Protein AF-A0A7Y3XD68-F1 (afdb_monomer)

pLDDT: mean 95.36, std 4.98, range [68.31, 98.94]

Sequence (235 aa):
MGFTKGFGALIDSGGNDFYFASGEYPDFRDPEKSFQSMSQGMGMGIRPEESIVGASGGIGILIDQKGTDQYHGDYFSQGSGYYYSLGLLCDHEGNDKYYAGRYAQGAGIHSAIGLLKDVSGDDTYECTFGVSQGCGHDTGIGFLVDDCGNDAYRSKTTSQGVGLEKGIGVLADFYGNDTYDANDPSQGVSSPSKTEEITGIGIVIDNQGDRDTFHDPIAENLLLYRPSGGLVLNR

Foldseek 3Di:
DWFFVGEEEDEAEEDAEEADF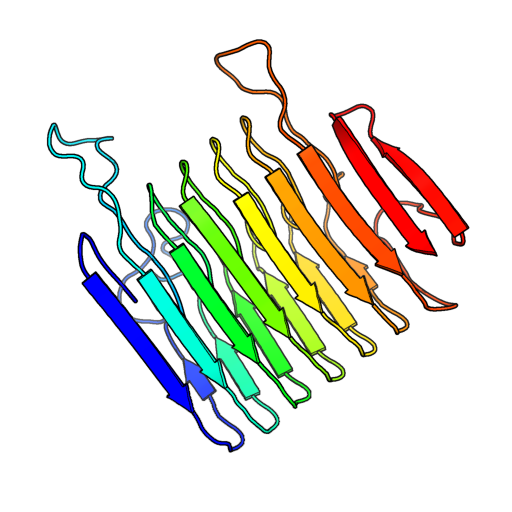WDDAADPVGRVPFHDRQEAQEWYWADCPPHPDTGATETGYYEYEYEAYEHDHEAGHAQFYEHNYGGYYEYEYHQYEAEYEAREQQQFEQLGGGEHEYEDHAYEHEYAAESYNQEFENLTGGEHEYNEHAYEAYHAAQHAQEFEQQTGGEYEYEYHAYEADYPDPRHFAWAYHPPDRDIHTGEYHAYHDDHHYHPPPDDAQDWDADPRHGIYGHD

Structure (mmCIF, N/CA/C/O backbone):
data_AF-A0A7Y3XD68-F1
#
_entry.id   AF-A0A7Y3XD68-F1
#
loop_
_atom_site.group_PDB
_atom_site.id
_atom_site.type_symbol
_atom_site.label_atom_id
_atom_site.label_alt_id
_atom_site.label_comp_id
_atom_site.label_asym_id
_atom_site.label_entity_id
_atom_site.label_seq_id
_atom_site.pdbx_PDB_ins_code
_atom_site.Cartn_x
_atom_site.Cartn_y
_atom_site.Cartn_z
_atom_site.occupancy
_atom_site.B_iso_or_equiv
_atom_site.auth_seq_id
_atom_site.auth_comp_id
_atom_site.auth_asym_id
_atom_site.auth_atom_id
_atom_site.pdbx_PDB_model_num
ATOM 1 N N . MET A 1 1 ? 2.543 -4.322 -14.788 1.00 94.50 1 MET A N 1
ATOM 2 C CA . MET A 1 1 ? 3.099 -2.971 -14.564 1.00 94.50 1 MET A CA 1
ATOM 3 C C . MET A 1 1 ? 2.929 -2.133 -15.816 1.00 94.50 1 MET A C 1
ATOM 5 O O . MET A 1 1 ? 3.077 -2.665 -16.913 1.00 94.50 1 MET A O 1
ATOM 9 N N . GLY A 1 2 ? 2.599 -0.851 -15.652 1.00 97.25 2 GLY A N 1
ATOM 10 C CA . GLY A 1 2 ? 2.606 0.140 -16.728 1.00 97.25 2 GLY A CA 1
ATOM 11 C C . GLY A 1 2 ? 3.818 1.058 -16.619 1.00 97.25 2 GLY A C 1
ATOM 12 O O . GLY A 1 2 ? 3.866 1.916 -15.740 1.00 97.25 2 GLY A O 1
ATOM 13 N N . PHE A 1 3 ? 4.794 0.883 -17.511 1.00 96.25 3 PHE A N 1
ATOM 14 C CA . PHE A 1 3 ? 5.995 1.724 -17.553 1.00 96.25 3 PHE A CA 1
ATOM 15 C C . PHE A 1 3 ? 5.735 3.058 -18.277 1.00 96.25 3 PHE A C 1
ATOM 17 O O . PHE A 1 3 ? 4.610 3.334 -18.675 1.00 96.25 3 PHE A O 1
ATOM 24 N N . THR A 1 4 ? 6.758 3.888 -18.492 1.00 95.00 4 THR A N 1
ATOM 25 C CA . THR A 1 4 ? 6.659 5.184 -19.202 1.00 95.00 4 THR A CA 1
ATOM 26 C C . THR A 1 4 ? 5.810 5.097 -20.481 1.00 95.00 4 THR A C 1
ATOM 28 O O . THR A 1 4 ? 6.139 4.336 -21.392 1.00 95.00 4 THR A O 1
ATOM 31 N N . LYS A 1 5 ? 4.738 5.907 -20.567 1.00 92.44 5 LYS A N 1
ATOM 32 C CA . LYS A 1 5 ? 3.726 5.909 -21.657 1.00 92.44 5 LYS A CA 1
ATOM 33 C C . LYS A 1 5 ? 2.995 4.573 -21.886 1.00 92.44 5 LYS A C 1
ATOM 35 O O . LYS A 1 5 ? 2.294 4.421 -22.884 1.00 92.44 5 LYS A O 1
ATOM 40 N N . GLY A 1 6 ? 3.179 3.608 -20.998 1.00 97.06 6 GLY A N 1
ATOM 41 C CA . GLY A 1 6 ? 2.625 2.270 -21.081 1.00 97.06 6 GLY A CA 1
ATOM 42 C C . GLY A 1 6 ? 1.341 2.115 -20.278 1.00 97.06 6 GLY A C 1
ATOM 43 O O . GLY A 1 6 ? 1.068 2.842 -19.323 1.00 97.06 6 GLY A O 1
ATOM 44 N N . PHE A 1 7 ? 0.581 1.103 -20.666 1.00 98.31 7 PHE A N 1
ATOM 45 C CA . PHE A 1 7 ? -0.560 0.585 -19.931 1.00 98.31 7 PHE A CA 1
ATOM 46 C C . PHE A 1 7 ? -0.343 -0.918 -19.763 1.00 98.31 7 PHE A C 1
ATOM 48 O O . PHE A 1 7 ? -0.046 -1.603 -20.744 1.00 98.31 7 PHE A O 1
ATOM 55 N N . GLY A 1 8 ? -0.461 -1.422 -18.538 1.00 98.31 8 GLY A N 1
ATOM 56 C CA . GLY A 1 8 ? -0.373 -2.850 -18.254 1.00 98.31 8 GLY A CA 1
ATOM 57 C C . GLY A 1 8 ? -1.452 -3.252 -17.267 1.00 98.31 8 GLY A C 1
ATOM 58 O O . GLY A 1 8 ? -1.461 -2.740 -16.152 1.00 98.31 8 GLY A O 1
ATOM 59 N N . ALA A 1 9 ? -2.317 -4.179 -17.669 1.00 98.44 9 ALA A N 1
ATOM 60 C CA . ALA A 1 9 ? -3.407 -4.685 -16.849 1.00 98.44 9 ALA A CA 1
ATOM 61 C C . ALA A 1 9 ? -3.354 -6.212 -16.749 1.00 98.44 9 ALA A C 1
ATOM 63 O O . ALA A 1 9 ? -3.086 -6.886 -17.746 1.00 98.44 9 ALA A O 1
ATOM 64 N N . LEU A 1 10 ? -3.631 -6.725 -15.555 1.00 98.56 10 LEU A N 1
ATOM 65 C CA . LEU A 1 10 ? -4.038 -8.103 -15.310 1.00 98.56 10 LEU A CA 1
ATOM 66 C C . LEU A 1 10 ? -5.462 -8.052 -14.758 1.00 98.56 10 LEU A C 1
ATOM 68 O O . LEU A 1 10 ? -5.742 -7.233 -13.887 1.00 98.56 10 LEU A O 1
ATOM 72 N N . ILE A 1 11 ? -6.349 -8.867 -15.319 1.00 98.50 11 ILE A N 1
ATOM 73 C CA . ILE A 1 11 ? -7.726 -9.006 -14.851 1.00 98.50 11 ILE A CA 1
ATOM 74 C C . ILE A 1 11 ? -7.961 -10.499 -14.695 1.00 98.50 11 ILE A C 1
ATOM 76 O O . ILE A 1 11 ? -7.996 -11.205 -15.709 1.00 98.50 11 ILE A O 1
ATOM 80 N N . ASP A 1 12 ? -8.077 -10.949 -13.457 1.00 98.38 12 ASP A N 1
ATOM 81 C CA . ASP A 1 12 ? -8.517 -12.295 -13.137 1.00 98.38 12 ASP A CA 1
ATOM 82 C C . ASP A 1 12 ? -10.025 -12.291 -12.861 1.00 98.38 12 ASP A C 1
ATOM 84 O O . ASP A 1 12 ? -10.616 -11.279 -12.487 1.00 98.38 12 ASP A O 1
ATOM 88 N N . SER A 1 13 ? -10.682 -13.396 -13.193 1.00 97.69 13 SER A N 1
ATOM 89 C CA . SER A 1 13 ? -12.138 -13.532 -13.090 1.00 97.69 13 SER A CA 1
ATOM 90 C C . SER A 1 13 ? -12.580 -14.403 -11.919 1.00 97.69 13 SER A C 1
ATOM 92 O O . SER A 1 13 ? -13.781 -14.456 -11.631 1.00 97.69 13 SER A O 1
ATOM 94 N N . GLY A 1 14 ? -11.638 -15.109 -11.303 1.00 96.00 14 GLY A N 1
ATOM 95 C CA . GLY A 1 14 ? -11.832 -15.857 -10.084 1.00 96.00 14 GLY A CA 1
ATOM 96 C C . GLY A 1 14 ? -10.957 -17.100 -9.997 1.00 96.00 14 GLY A C 1
ATOM 97 O O . GLY A 1 14 ? -10.669 -17.758 -11.000 1.00 96.00 14 GLY A O 1
ATOM 98 N N . GLY A 1 15 ? -10.696 -17.508 -8.769 1.00 97.75 15 GLY A N 1
ATOM 99 C CA . GLY A 1 15 ? -9.854 -18.641 -8.434 1.00 97.75 15 GLY A CA 1
ATOM 100 C C . GLY A 1 15 ? -9.399 -18.505 -6.990 1.00 97.75 15 GLY A C 1
ATOM 101 O O . GLY A 1 15 ? -9.939 -17.710 -6.253 1.00 97.75 15 GLY A O 1
ATOM 102 N N . ASN A 1 16 ? -8.482 -19.353 -6.547 1.00 98.50 16 ASN A N 1
ATOM 103 C CA . ASN A 1 16 ? -7.715 -19.045 -5.344 1.00 98.50 16 ASN A CA 1
ATOM 104 C C . ASN A 1 16 ? -6.274 -18.992 -5.831 1.00 98.50 16 ASN A C 1
ATOM 106 O O . ASN A 1 16 ? -5.653 -20.041 -6.065 1.00 98.50 16 ASN A O 1
ATOM 110 N N . ASP A 1 17 ? -5.785 -17.790 -6.056 1.00 98.56 17 ASP A N 1
ATOM 111 C CA . ASP A 1 17 ? -4.622 -17.503 -6.858 1.00 98.56 17 ASP A CA 1
ATOM 112 C C . ASP A 1 17 ? -3.419 -17.102 -6.012 1.00 98.56 17 ASP A C 1
ATOM 114 O O . ASP A 1 17 ? -3.486 -16.702 -4.846 1.00 98.56 17 ASP A O 1
ATOM 118 N N . PHE A 1 18 ? -2.248 -17.290 -6.615 1.00 98.56 18 PHE A N 1
ATOM 119 C CA . PHE A 1 18 ? -0.988 -16.899 -6.011 1.00 98.56 18 PHE A CA 1
ATOM 120 C C . PHE A 1 18 ? -0.227 -15.966 -6.939 1.00 98.56 18 PHE A C 1
ATOM 122 O O . PHE A 1 18 ? 0.518 -16.382 -7.833 1.00 98.56 18 PHE A O 1
ATOM 129 N N . TYR A 1 19 ? -0.384 -14.675 -6.681 1.00 98.56 19 TYR A N 1
ATOM 130 C CA . TYR A 1 19 ? 0.323 -13.612 -7.363 1.00 98.56 19 TYR A CA 1
ATOM 131 C C . TYR A 1 19 ? 1.726 -13.472 -6.776 1.00 98.56 19 TYR A C 1
ATOM 133 O O . TYR A 1 19 ? 1.952 -12.724 -5.829 1.00 98.56 19 TYR A O 1
ATOM 141 N N . PHE A 1 20 ? 2.702 -14.167 -7.358 1.00 98.38 20 PHE A N 1
ATOM 142 C CA . PHE A 1 20 ? 4.095 -14.110 -6.910 1.00 98.38 20 PHE A CA 1
ATOM 143 C C . PHE A 1 20 ? 4.962 -13.198 -7.786 1.00 98.38 20 PHE A C 1
ATOM 145 O O . PHE A 1 20 ? 5.044 -13.374 -9.003 1.00 98.38 20 PHE A O 1
ATOM 152 N N . ALA A 1 21 ? 5.660 -12.248 -7.162 1.00 97.00 21 ALA A N 1
ATOM 153 C CA . ALA A 1 21 ? 6.621 -11.369 -7.819 1.00 97.00 21 ALA A CA 1
ATOM 154 C C . ALA A 1 21 ? 7.813 -11.039 -6.905 1.00 97.00 21 ALA A C 1
ATOM 156 O O . ALA A 1 21 ? 7.930 -9.931 -6.386 1.00 97.00 21 ALA A O 1
ATOM 157 N N . SER A 1 22 ? 8.712 -12.004 -6.722 1.00 96.25 22 SER A N 1
ATOM 158 C CA . SER A 1 22 ? 9.948 -11.872 -5.940 1.00 96.25 22 SER A CA 1
ATOM 159 C C . SER A 1 22 ? 11.030 -12.826 -6.494 1.00 96.25 22 SER A C 1
ATOM 161 O O . SER A 1 22 ? 10.802 -13.522 -7.484 1.00 96.25 22 SER A O 1
ATOM 163 N N . GLY A 1 23 ? 12.219 -12.855 -5.890 1.00 94.50 23 GLY A N 1
ATOM 164 C CA . GLY A 1 23 ? 13.193 -13.946 -6.023 1.00 94.50 23 GLY A CA 1
ATOM 165 C C . GLY A 1 23 ? 14.277 -13.809 -7.096 1.00 94.50 23 GLY A C 1
ATOM 166 O O . GLY A 1 23 ? 15.250 -14.556 -7.038 1.00 94.50 23 GLY A O 1
ATOM 167 N N . GLU A 1 24 ? 14.156 -12.873 -8.043 1.00 95.25 24 GLU A N 1
ATOM 168 C CA . GLU A 1 24 ? 15.093 -12.784 -9.181 1.00 95.25 24 GLU A CA 1
ATOM 169 C C . GLU A 1 24 ? 16.149 -11.679 -9.025 1.00 95.25 24 GLU A C 1
ATOM 171 O O . GLU A 1 24 ? 17.350 -11.946 -9.049 1.00 95.25 24 GLU A O 1
ATOM 176 N N . TYR A 1 25 ? 15.719 -10.424 -8.859 1.00 96.25 25 TYR A N 1
ATOM 177 C CA . TYR A 1 25 ? 16.618 -9.268 -8.802 1.00 96.25 25 TYR A CA 1
ATOM 178 C C . TYR A 1 25 ? 16.636 -8.670 -7.397 1.00 96.25 25 TYR A C 1
ATOM 180 O O . TYR A 1 25 ? 15.658 -8.019 -7.030 1.00 96.25 25 TYR A O 1
ATOM 188 N N . PRO A 1 26 ? 17.710 -8.853 -6.607 1.00 97.25 26 PRO A N 1
ATOM 189 C CA . PRO A 1 26 ? 17.811 -8.247 -5.287 1.00 97.25 26 PRO A CA 1
ATOM 190 C C . PRO A 1 26 ? 17.625 -6.730 -5.338 1.00 97.25 26 PRO A C 1
ATOM 192 O O . PRO A 1 26 ? 18.100 -6.046 -6.255 1.00 97.25 26 PRO A O 1
ATOM 195 N N . ASP A 1 27 ? 16.936 -6.193 -4.342 1.00 96.12 27 ASP A N 1
ATOM 196 C CA . ASP A 1 27 ? 16.782 -4.760 -4.187 1.00 96.12 27 ASP A CA 1
ATOM 197 C C . ASP A 1 27 ? 17.997 -4.171 -3.471 1.00 96.12 27 ASP A C 1
ATOM 199 O O . ASP A 1 27 ? 18.386 -4.621 -2.399 1.00 96.12 27 ASP A O 1
ATOM 203 N N . PHE A 1 28 ? 18.596 -3.124 -4.032 1.00 94.50 28 PHE A N 1
ATOM 204 C CA . PHE A 1 28 ? 19.817 -2.533 -3.479 1.00 94.50 28 PHE A CA 1
ATOM 205 C C . PHE A 1 28 ? 19.653 -1.964 -2.057 1.00 94.50 28 PHE A C 1
ATOM 207 O O . PHE A 1 28 ? 20.653 -1.745 -1.373 1.00 94.50 28 PHE A O 1
ATOM 214 N N . ARG A 1 29 ? 18.418 -1.696 -1.609 1.00 93.44 29 ARG A N 1
ATOM 215 C CA . ARG A 1 29 ? 18.124 -1.147 -0.275 1.00 93.44 29 ARG A CA 1
ATOM 216 C C . ARG A 1 29 ? 18.115 -2.220 0.814 1.00 93.44 29 ARG A C 1
ATOM 218 O O . ARG A 1 29 ? 1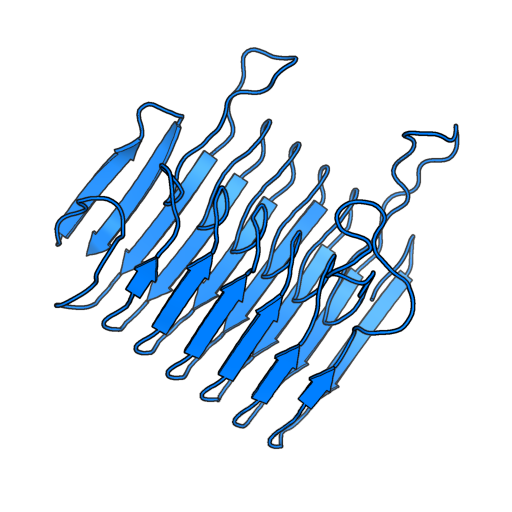8.379 -1.882 1.964 1.00 93.44 29 ARG A O 1
ATOM 225 N N . ASP A 1 30 ? 17.801 -3.468 0.467 1.00 94.50 30 ASP A N 1
ATOM 226 C CA . ASP A 1 30 ? 17.864 -4.626 1.370 1.00 94.50 30 ASP A CA 1
ATOM 227 C C . ASP A 1 30 ? 18.188 -5.918 0.582 1.00 94.50 30 ASP A C 1
ATOM 229 O O . ASP A 1 30 ? 17.342 -6.803 0.430 1.00 94.50 30 ASP A O 1
ATOM 233 N N . PRO A 1 31 ? 19.411 -6.027 0.027 1.00 93.56 31 PRO A N 1
ATOM 234 C CA . PRO A 1 31 ? 19.743 -7.016 -1.005 1.00 93.56 31 PRO A CA 1
ATOM 235 C C . PRO A 1 31 ? 19.794 -8.459 -0.500 1.00 93.56 31 PRO A C 1
ATOM 237 O O . PRO A 1 31 ? 19.852 -9.387 -1.302 1.00 93.56 31 PRO A O 1
ATOM 240 N N . GLU A 1 32 ? 19.802 -8.664 0.817 1.00 93.81 32 GLU A N 1
ATOM 241 C CA . GLU A 1 32 ? 19.779 -9.998 1.421 1.00 93.81 32 GLU A CA 1
ATOM 242 C C . GLU A 1 32 ? 18.354 -10.516 1.653 1.00 93.81 32 GLU A C 1
ATOM 244 O O . GLU A 1 32 ? 18.182 -11.709 1.905 1.00 93.81 32 GLU A O 1
ATOM 249 N N . LYS A 1 33 ? 17.341 -9.638 1.612 1.00 92.44 33 LYS A N 1
ATOM 250 C CA . LYS A 1 33 ? 15.981 -9.961 2.072 1.00 92.44 33 LYS A CA 1
ATOM 251 C C . LYS A 1 33 ? 14.873 -9.602 1.097 1.00 92.44 33 LYS A C 1
ATOM 253 O O . LYS A 1 33 ? 13.797 -10.173 1.223 1.00 92.44 33 LYS A O 1
ATOM 258 N N . SER A 1 34 ? 15.107 -8.682 0.167 1.00 95.75 34 SER A N 1
ATOM 259 C CA . SER A 1 34 ? 14.055 -8.175 -0.713 1.00 95.75 34 SER A CA 1
ATOM 260 C C . SER A 1 34 ? 14.498 -8.103 -2.164 1.00 95.75 34 SER A C 1
ATOM 262 O O . SER A 1 34 ? 15.673 -7.896 -2.477 1.00 95.75 34 SER A O 1
ATOM 264 N N . PHE A 1 35 ? 13.520 -8.240 -3.054 1.00 97.81 35 PHE A N 1
ATOM 265 C CA . PHE A 1 35 ? 13.696 -8.214 -4.496 1.00 97.81 35 PHE A CA 1
ATOM 266 C C . PHE A 1 35 ? 12.917 -7.058 -5.143 1.00 97.81 35 PHE A C 1
ATOM 268 O O . PHE A 1 35 ? 12.026 -6.443 -4.555 1.00 97.81 35 PHE A O 1
ATOM 275 N N . GLN A 1 36 ? 13.267 -6.740 -6.383 1.00 96.31 36 GLN A N 1
ATOM 276 C CA . GLN A 1 36 ? 12.572 -5.753 -7.201 1.00 96.31 36 GLN A CA 1
ATOM 277 C C . GLN A 1 36 ? 11.361 -6.420 -7.864 1.00 96.31 36 GLN A C 1
ATOM 279 O O . GLN A 1 36 ? 11.524 -7.194 -8.807 1.00 96.31 36 GLN A O 1
ATOM 284 N N . SER A 1 37 ? 10.150 -6.124 -7.383 1.00 96.94 37 SER A N 1
ATOM 285 C CA . SER A 1 37 ? 8.924 -6.773 -7.872 1.00 96.94 37 SER A CA 1
ATOM 286 C C . SER A 1 37 ? 8.365 -6.112 -9.122 1.00 96.94 37 SER A C 1
ATOM 288 O O . SER A 1 37 ? 8.088 -6.792 -10.106 1.00 96.94 37 SER A O 1
ATOM 290 N N . MET A 1 38 ? 8.201 -4.787 -9.097 1.00 95.81 38 MET A N 1
ATOM 291 C CA . MET A 1 38 ? 7.728 -3.979 -10.230 1.00 95.81 38 MET A CA 1
ATOM 292 C C . MET A 1 38 ? 6.465 -4.553 -10.911 1.00 95.81 38 MET A C 1
ATOM 294 O O . MET A 1 38 ? 6.381 -4.608 -12.141 1.00 95.81 38 MET A O 1
ATOM 298 N N . SER A 1 39 ? 5.485 -5.016 -10.131 1.00 97.62 39 SER A N 1
ATOM 299 C CA . SER A 1 39 ? 4.380 -5.877 -10.596 1.00 97.62 39 SER A CA 1
ATOM 300 C C . SER A 1 39 ? 3.052 -5.576 -9.881 1.00 97.62 39 SER A C 1
ATOM 302 O O . SER A 1 39 ? 2.926 -4.536 -9.246 1.00 97.62 39 SER A O 1
ATOM 304 N N . GLN A 1 40 ? 2.045 -6.451 -10.032 1.00 98.56 40 GLN A N 1
ATOM 305 C CA . GLN A 1 40 ? 0.787 -6.423 -9.261 1.00 98.56 40 GLN A CA 1
ATOM 306 C C . GLN A 1 40 ? 0.128 -5.036 -9.247 1.00 98.56 40 GLN A C 1
ATOM 308 O O . GLN A 1 40 ? 0.014 -4.389 -8.213 1.00 98.56 40 GLN A O 1
ATOM 313 N N . GLY A 1 41 ? -0.207 -4.523 -10.432 1.00 98.50 41 GLY A N 1
ATOM 314 C CA . GLY A 1 41 ? -0.821 -3.201 -10.543 1.00 98.50 41 GLY A CA 1
ATOM 315 C C . GLY A 1 41 ? 0.135 -2.006 -10.472 1.00 98.50 41 GLY A C 1
ATOM 316 O O . GLY A 1 41 ? -0.325 -0.878 -10.540 1.00 98.50 41 GLY A O 1
ATOM 317 N N . MET A 1 42 ? 1.457 -2.202 -10.404 1.00 98.44 42 MET A N 1
ATOM 318 C CA . MET A 1 42 ? 2.425 -1.093 -10.322 1.00 98.44 42 MET A CA 1
ATOM 319 C C . MET A 1 42 ? 2.429 -0.165 -11.553 1.00 98.44 42 MET A C 1
ATOM 321 O O . MET A 1 42 ? 2.590 -0.630 -12.692 1.00 98.44 42 MET A O 1
ATOM 325 N N . GLY A 1 43 ? 2.364 1.149 -11.320 1.00 98.62 43 GLY A N 1
ATOM 326 C CA . GLY A 1 43 ? 2.670 2.199 -12.301 1.00 98.62 43 GLY A CA 1
ATOM 327 C C . GLY A 1 43 ? 4.086 2.751 -12.110 1.00 98.62 43 GLY A C 1
ATOM 328 O O . GLY A 1 43 ? 4.495 3.015 -10.983 1.00 98.62 43 GLY A O 1
ATOM 329 N N . MET A 1 44 ? 4.855 2.943 -13.189 1.00 97.44 44 MET A N 1
ATOM 330 C CA . MET A 1 44 ? 6.273 3.322 -13.075 1.00 97.44 44 MET A CA 1
ATOM 331 C C . MET A 1 44 ? 6.734 4.327 -14.138 1.00 97.44 44 MET A C 1
ATOM 333 O O . MET A 1 44 ? 6.564 4.115 -15.342 1.00 97.44 44 MET A O 1
ATOM 337 N N . GLY A 1 45 ? 7.365 5.408 -13.679 1.00 95.88 45 GLY A N 1
ATOM 338 C CA . GLY A 1 45 ? 8.114 6.376 -14.484 1.00 95.88 45 GLY A CA 1
ATOM 339 C C . GLY A 1 45 ? 9.621 6.313 -14.239 1.00 95.88 45 GLY A C 1
ATOM 340 O O . GLY A 1 45 ? 10.104 5.551 -13.408 1.00 95.88 45 GLY A O 1
ATOM 341 N N . ILE A 1 46 ? 10.379 7.132 -14.966 1.00 94.31 46 ILE A N 1
ATOM 342 C CA . ILE A 1 46 ? 11.832 7.266 -14.800 1.00 94.31 46 ILE A CA 1
ATOM 343 C C . ILE A 1 46 ? 12.106 8.571 -14.058 1.00 94.31 46 ILE A C 1
ATOM 345 O O . ILE A 1 46 ? 11.999 9.646 -14.655 1.00 94.31 46 ILE A O 1
ATOM 349 N N . ARG A 1 47 ? 12.471 8.483 -12.775 1.00 92.44 47 ARG A N 1
ATOM 350 C CA . ARG A 1 47 ? 12.882 9.651 -11.988 1.00 92.44 47 ARG A CA 1
ATOM 351 C C . ARG A 1 47 ? 14.323 10.041 -12.358 1.00 92.44 47 ARG A C 1
ATOM 353 O O . ARG A 1 47 ? 15.211 9.192 -12.286 1.00 92.44 47 ARG A O 1
ATOM 360 N N . PRO A 1 48 ? 14.588 11.298 -12.751 1.00 89.00 48 PRO A N 1
ATOM 361 C CA . PRO A 1 48 ? 15.927 11.760 -13.106 1.00 89.00 48 PRO A CA 1
ATOM 362 C C . PRO A 1 48 ? 16.746 12.074 -11.843 1.00 89.00 48 PRO A C 1
ATOM 364 O O . PRO A 1 48 ? 16.994 13.235 -11.531 1.00 89.00 48 PRO A O 1
ATOM 367 N N . GLU A 1 49 ? 17.123 11.044 -11.079 1.00 79.56 49 GLU A N 1
ATOM 368 C CA . GLU A 1 49 ? 18.027 11.199 -9.923 1.00 79.56 49 GLU A CA 1
ATOM 369 C C . GLU A 1 49 ? 19.494 11.159 -10.361 1.00 79.56 49 GLU A C 1
ATOM 371 O O . GLU A 1 49 ? 20.278 12.045 -10.030 1.00 79.56 49 GLU A O 1
ATOM 376 N N . GLU A 1 50 ? 19.848 10.155 -11.165 1.00 68.31 50 GLU A N 1
ATOM 377 C CA . GLU A 1 50 ? 21.221 9.924 -11.634 1.00 68.31 50 GLU A CA 1
ATOM 378 C C . GLU A 1 50 ? 21.403 10.228 -13.130 1.00 68.31 50 GLU A C 1
ATOM 380 O O . GLU A 1 50 ? 22.524 10.261 -13.638 1.00 68.31 50 GLU A O 1
ATOM 385 N N . SER A 1 51 ? 20.305 10.464 -13.858 1.00 73.25 51 SER A N 1
ATOM 386 C CA . SER A 1 51 ? 20.318 10.740 -15.297 1.00 73.25 51 SER A CA 1
ATOM 387 C C . SER A 1 51 ? 19.599 12.049 -15.626 1.00 73.25 51 SER A C 1
ATOM 389 O O . SER A 1 51 ? 18.667 12.446 -14.934 1.00 73.25 51 SER A O 1
ATOM 391 N N . ILE A 1 52 ? 19.983 12.694 -16.733 1.00 77.44 52 ILE A N 1
ATOM 392 C CA . ILE A 1 52 ? 19.276 13.876 -17.265 1.00 77.44 52 ILE A CA 1
ATOM 393 C C . ILE A 1 52 ? 17.934 13.531 -17.933 1.00 77.44 52 ILE A C 1
ATOM 395 O O . ILE A 1 52 ? 17.221 14.425 -18.384 1.00 77.44 52 ILE A O 1
ATOM 399 N N . VAL A 1 53 ? 17.605 12.242 -18.051 1.00 82.75 53 VAL A N 1
ATOM 400 C CA . VAL A 1 53 ? 16.390 11.763 -18.709 1.00 82.75 53 VAL A CA 1
ATOM 401 C C . VAL A 1 53 ? 15.374 11.388 -17.638 1.00 82.75 53 VAL A C 1
ATOM 403 O O . VAL A 1 53 ? 15.498 10.360 -16.977 1.00 82.75 53 VAL A O 1
ATOM 406 N N . GLY A 1 54 ? 14.363 12.238 -17.481 1.00 91.00 54 GLY A N 1
ATOM 407 C CA . GLY A 1 54 ? 13.158 11.935 -16.716 1.00 91.00 54 GLY A CA 1
ATOM 408 C C . GLY A 1 54 ? 11.994 11.639 -17.654 1.00 91.00 54 GLY A C 1
ATOM 409 O O . GLY A 1 54 ? 11.893 12.237 -18.729 1.00 91.00 54 GLY A O 1
ATOM 410 N N . ALA A 1 55 ? 11.107 10.733 -17.255 1.00 94.62 55 ALA A N 1
ATOM 411 C CA . ALA A 1 55 ? 9.890 10.460 -18.007 1.00 94.62 55 ALA A CA 1
ATOM 412 C C . ALA A 1 55 ? 8.732 10.084 -17.081 1.00 94.62 55 ALA A C 1
ATOM 414 O O . ALA A 1 55 ? 8.879 9.212 -16.226 1.00 94.62 55 ALA A O 1
ATOM 415 N N . SER A 1 56 ? 7.582 10.735 -17.268 1.00 95.44 56 SER A N 1
ATOM 416 C CA . SER A 1 56 ? 6.365 10.420 -16.518 1.00 95.44 56 SER A CA 1
ATOM 417 C C . SER A 1 56 ? 5.929 8.978 -16.751 1.00 95.44 56 SER A C 1
ATOM 419 O O . SER A 1 56 ? 6.018 8.462 -17.873 1.00 95.44 56 SER A O 1
ATOM 421 N N . GLY A 1 57 ? 5.481 8.327 -15.683 1.00 91.31 57 GLY A N 1
ATOM 422 C CA . GLY A 1 57 ? 5.123 6.923 -15.727 1.00 91.31 57 GLY A CA 1
ATOM 423 C C . GLY A 1 57 ? 3.735 6.627 -16.278 1.00 91.31 57 GLY A C 1
ATOM 424 O O . GLY A 1 57 ? 2.938 7.515 -16.574 1.00 91.31 57 GLY A O 1
ATOM 425 N N . GLY A 1 58 ? 3.508 5.338 -16.515 1.00 98.12 58 GLY A N 1
ATOM 426 C CA . GLY A 1 58 ? 2.280 4.811 -17.098 1.00 98.12 58 GLY A CA 1
ATOM 427 C C . GLY A 1 58 ? 1.254 4.373 -16.063 1.00 98.12 58 GLY A C 1
ATOM 428 O O . GLY A 1 58 ? 1.278 4.807 -14.911 1.00 98.12 58 GLY A O 1
ATOM 429 N N . ILE A 1 59 ? 0.357 3.494 -16.508 1.00 98.81 59 ILE A N 1
ATOM 430 C CA . ILE A 1 59 ? -0.762 2.984 -15.713 1.00 98.81 59 ILE A CA 1
ATOM 431 C C . ILE A 1 59 ? -0.622 1.470 -15.544 1.00 98.81 59 ILE A C 1
ATOM 433 O O . ILE A 1 59 ? -0.640 0.726 -16.531 1.00 98.81 59 ILE A O 1
ATOM 437 N N . GLY A 1 60 ? -0.467 1.022 -14.300 1.00 98.81 60 GLY A N 1
ATOM 438 C CA . GLY A 1 60 ? -0.535 -0.382 -13.912 1.00 98.81 60 GLY A CA 1
ATOM 439 C C . GLY A 1 60 ? -1.876 -0.706 -13.269 1.00 98.81 60 GLY A C 1
ATOM 440 O O . GLY A 1 60 ? -2.365 0.077 -12.464 1.00 98.81 60 GLY A O 1
ATOM 441 N N . ILE A 1 61 ? -2.460 -1.846 -13.633 1.00 98.88 61 ILE A N 1
ATOM 442 C CA . ILE A 1 61 ? -3.720 -2.333 -13.068 1.00 98.88 61 ILE A CA 1
ATOM 443 C C . ILE A 1 61 ? -3.599 -3.827 -12.760 1.00 98.88 61 ILE A C 1
ATOM 445 O O . ILE A 1 61 ? -3.093 -4.596 -13.583 1.00 98.88 61 ILE A O 1
ATOM 449 N N . LEU A 1 62 ? -4.050 -4.227 -11.579 1.00 98.88 62 LEU A N 1
ATOM 450 C CA . LEU A 1 62 ? -4.442 -5.592 -11.259 1.00 98.88 62 LEU A CA 1
ATOM 451 C C . LEU A 1 62 ? -5.876 -5.540 -10.739 1.00 98.88 62 LEU A C 1
ATOM 453 O O . LEU A 1 62 ? -6.183 -4.705 -9.894 1.00 98.88 62 LEU A O 1
ATOM 457 N N . ILE A 1 63 ? -6.738 -6.384 -11.286 1.00 98.88 63 ILE A N 1
ATOM 458 C CA . ILE A 1 63 ? -8.095 -6.588 -10.791 1.00 98.88 63 ILE A CA 1
ATOM 459 C C . ILE A 1 63 ? -8.260 -8.089 -10.588 1.00 98.88 63 ILE A C 1
ATOM 461 O O . ILE A 1 63 ? -8.157 -8.821 -11.573 1.00 98.88 63 ILE A O 1
ATOM 465 N N . ASP A 1 64 ? -8.510 -8.513 -9.358 1.00 98.81 64 ASP A N 1
ATOM 466 C CA . ASP A 1 64 ? -9.111 -9.813 -9.073 1.00 98.81 64 ASP A CA 1
ATOM 467 C C . ASP A 1 64 ? -10.620 -9.621 -8.886 1.00 98.81 64 ASP A C 1
ATOM 469 O O . ASP A 1 64 ? -11.105 -8.511 -8.642 1.00 98.81 64 ASP A O 1
ATOM 473 N N . GLN A 1 65 ? -11.397 -10.660 -9.147 1.00 98.62 65 GLN A N 1
ATOM 474 C CA . GLN A 1 65 ? -12.837 -10.632 -8.955 1.00 98.62 65 GLN A CA 1
ATOM 475 C C . GLN A 1 65 ? -13.299 -11.561 -7.844 1.00 98.62 65 GLN A C 1
ATOM 477 O O . GLN A 1 65 ? -14.360 -11.273 -7.289 1.00 98.62 65 GLN A O 1
ATOM 482 N N . LYS A 1 66 ? -12.619 -12.693 -7.612 1.00 98.31 66 LYS A N 1
ATOM 483 C CA . LYS A 1 66 ? -13.103 -13.729 -6.703 1.00 98.31 66 LYS A CA 1
ATOM 484 C C . LYS A 1 66 ? -12.012 -14.638 -6.168 1.00 98.31 66 LYS A C 1
ATOM 486 O O . LYS A 1 66 ? -11.405 -15.365 -6.944 1.00 98.31 66 LYS A O 1
ATOM 491 N N . GLY A 1 67 ? -12.151 -14.892 -4.878 1.00 98.31 67 GLY A N 1
ATOM 492 C CA . GLY A 1 67 ? -11.674 -16.057 -4.161 1.00 98.31 67 GLY A CA 1
ATOM 493 C C . GLY A 1 67 ? -10.524 -15.714 -3.235 1.00 98.31 67 GLY A C 1
ATOM 494 O O . GLY A 1 67 ? -10.223 -14.562 -3.003 1.00 98.31 67 GLY A O 1
ATOM 495 N N . THR A 1 68 ? -9.986 -16.725 -2.561 1.00 98.75 68 THR A N 1
ATOM 496 C CA . THR A 1 68 ? -9.035 -16.479 -1.473 1.00 98.75 68 THR A CA 1
ATOM 497 C C . THR A 1 68 ? -7.605 -16.526 -1.984 1.00 98.75 68 THR A C 1
ATOM 499 O O . THR A 1 68 ? -7.054 -17.616 -2.209 1.00 98.75 68 THR A O 1
ATOM 502 N N . ASP A 1 69 ? -6.994 -15.354 -2.051 1.00 98.81 69 ASP A N 1
ATOM 503 C CA . ASP A 1 69 ? -5.791 -15.086 -2.809 1.00 98.81 69 ASP A CA 1
ATOM 504 C C . ASP A 1 69 ? -4.586 -14.725 -1.945 1.00 98.81 69 ASP A C 1
ATOM 506 O O . ASP A 1 69 ? -4.638 -14.356 -0.765 1.00 98.81 69 ASP A O 1
ATOM 510 N N . GLN A 1 70 ? -3.420 -14.894 -2.557 1.00 98.88 70 GLN A N 1
ATOM 511 C CA . GLN A 1 70 ? -2.143 -14.543 -1.963 1.00 98.88 70 GLN A CA 1
ATOM 512 C C . GLN A 1 70 ? -1.359 -13.641 -2.908 1.00 98.88 70 GLN A C 1
ATOM 514 O O . GLN A 1 70 ? -0.905 -14.055 -3.977 1.00 98.88 70 GLN A O 1
ATOM 519 N N . TYR A 1 71 ? -1.104 -12.423 -2.452 1.00 98.88 71 TYR A N 1
ATOM 520 C CA . TYR A 1 71 ? -0.290 -11.429 -3.126 1.00 98.88 71 TYR A CA 1
ATOM 521 C C . TYR A 1 71 ? 1.076 -11.365 -2.463 1.00 98.88 71 TYR A C 1
ATOM 523 O O . TYR A 1 71 ? 1.232 -10.846 -1.362 1.00 98.88 71 TYR A O 1
ATOM 531 N N . HIS A 1 72 ? 2.095 -11.879 -3.141 1.00 98.75 72 HIS A N 1
ATOM 532 C CA . HIS A 1 72 ? 3.465 -11.856 -2.650 1.00 98.75 72 HIS A CA 1
ATOM 533 C C . HIS A 1 72 ? 4.328 -10.977 -3.545 1.00 98.75 72 HIS A C 1
ATOM 535 O O . HIS A 1 72 ? 4.686 -11.353 -4.665 1.00 98.75 72 HIS A O 1
ATOM 541 N N . GLY A 1 73 ? 4.655 -9.796 -3.042 1.00 98.00 73 GLY A N 1
ATOM 542 C CA . GLY A 1 73 ? 5.653 -8.906 -3.606 1.00 98.00 73 GLY A CA 1
ATOM 543 C C . GLY A 1 73 ? 6.724 -8.582 -2.572 1.00 98.00 73 GLY A C 1
ATOM 544 O O . GLY A 1 73 ? 6.638 -8.949 -1.409 1.00 98.00 73 GLY A O 1
ATOM 545 N N . ASP A 1 74 ? 7.738 -7.861 -3.009 1.00 97.44 74 ASP A N 1
ATOM 546 C CA . ASP A 1 74 ? 8.711 -7.200 -2.164 1.00 97.44 74 ASP A CA 1
ATOM 547 C C . ASP A 1 74 ? 8.571 -5.705 -2.411 1.00 97.44 74 ASP A C 1
ATOM 549 O O . ASP A 1 74 ? 7.699 -5.055 -1.832 1.00 97.44 74 ASP A O 1
ATOM 553 N N . TYR A 1 75 ? 9.437 -5.130 -3.245 1.00 97.50 75 TYR A N 1
ATOM 554 C CA . TYR A 1 75 ? 9.518 -3.691 -3.410 1.00 97.50 75 TYR A CA 1
ATOM 555 C C . TYR A 1 75 ? 8.832 -3.274 -4.711 1.00 97.50 75 TYR A C 1
ATOM 557 O O . TYR A 1 75 ? 9.096 -3.854 -5.767 1.00 97.50 75 TYR A O 1
ATOM 565 N N . PHE A 1 76 ? 7.981 -2.243 -4.633 1.00 97.69 76 PHE A N 1
ATOM 566 C CA . PHE A 1 76 ? 7.207 -1.707 -5.763 1.00 97.69 76 PHE A CA 1
ATOM 567 C C . PHE A 1 76 ? 6.181 -2.697 -6.339 1.00 97.69 76 PHE A C 1
ATOM 569 O O . PHE A 1 76 ? 6.343 -3.230 -7.441 1.00 97.69 76 PHE A O 1
ATOM 576 N N . SER A 1 77 ? 5.118 -2.955 -5.580 1.00 98.44 77 SER A N 1
ATOM 577 C CA . SER A 1 77 ? 4.054 -3.903 -5.934 1.00 98.44 77 SER A CA 1
ATOM 578 C C . SER A 1 77 ? 2.701 -3.487 -5.344 1.00 98.44 77 SER A C 1
ATOM 580 O O . SER A 1 77 ? 2.604 -2.476 -4.656 1.00 98.44 77 SER A O 1
ATOM 582 N N . GLN A 1 78 ? 1.650 -4.263 -5.604 1.00 98.69 78 GLN A N 1
ATOM 583 C CA . GLN A 1 78 ? 0.346 -4.142 -4.939 1.00 98.69 78 GLN A CA 1
ATOM 584 C C . GLN A 1 78 ? -0.263 -2.739 -5.063 1.00 98.69 78 GLN A C 1
ATOM 586 O O . GLN A 1 78 ? -0.463 -2.026 -4.081 1.00 98.69 78 GLN A O 1
ATOM 591 N N . GLY A 1 79 ? -0.483 -2.312 -6.307 1.00 98.69 79 GLY A N 1
ATOM 592 C CA . GLY A 1 79 ? -1.159 -1.053 -6.615 1.00 98.69 79 GLY A CA 1
ATOM 593 C C . GLY A 1 79 ? -0.340 0.208 -6.330 1.00 98.69 79 GLY A C 1
ATOM 594 O O . GLY A 1 79 ? -0.891 1.303 -6.328 1.00 98.69 79 GLY A O 1
ATOM 595 N N . SER A 1 80 ? 0.970 0.107 -6.091 1.00 98.62 80 SER A N 1
ATOM 596 C CA . SER A 1 80 ? 1.814 1.289 -5.886 1.00 98.62 80 SER A CA 1
ATOM 597 C C . SER A 1 80 ? 2.068 2.083 -7.176 1.00 98.62 80 SER A C 1
ATOM 599 O O . SER A 1 80 ? 2.101 1.529 -8.276 1.00 98.62 80 SER A O 1
ATOM 601 N N . GLY A 1 81 ? 2.326 3.383 -7.044 1.00 98.56 81 GLY A N 1
ATOM 602 C CA . GLY A 1 81 ? 2.780 4.251 -8.131 1.00 98.56 81 GLY A CA 1
ATOM 603 C C . GLY A 1 81 ? 4.138 4.877 -7.822 1.00 98.56 81 GLY A C 1
ATOM 604 O O . GLY A 1 81 ? 4.368 5.356 -6.712 1.00 98.56 81 GLY A O 1
ATOM 605 N N . TYR A 1 82 ? 5.031 4.933 -8.810 1.00 98.06 82 TYR A N 1
ATOM 606 C CA . TYR A 1 82 ? 6.302 5.660 -8.724 1.00 98.06 82 TYR A CA 1
ATOM 607 C C . TYR A 1 82 ? 6.515 6.603 -9.914 1.00 98.06 82 TYR A C 1
ATOM 609 O O . TYR A 1 82 ? 6.420 6.188 -11.072 1.00 98.06 82 TYR A O 1
ATOM 617 N N . TYR A 1 83 ? 6.835 7.864 -9.613 1.00 97.25 83 TYR A N 1
ATOM 618 C CA . TYR A 1 83 ? 7.175 8.947 -10.541 1.00 97.25 83 TYR A CA 1
ATOM 619 C C . TYR A 1 83 ? 6.128 9.259 -11.627 1.00 97.25 83 TYR A C 1
ATOM 621 O O . TYR A 1 83 ? 6.178 8.724 -12.738 1.00 97.25 83 TYR A O 1
ATOM 629 N N . TYR A 1 84 ? 5.208 10.187 -11.325 1.00 97.56 84 TYR A N 1
ATOM 630 C CA . TYR A 1 84 ? 4.137 10.646 -12.233 1.00 97.56 84 TYR A CA 1
ATOM 631 C C . TYR A 1 84 ? 3.376 9.499 -12.920 1.00 97.56 84 TYR A C 1
ATOM 633 O O . TYR A 1 84 ? 3.154 9.530 -14.130 1.00 97.56 84 TYR A O 1
ATOM 641 N N . SER A 1 85 ? 3.035 8.462 -12.162 1.00 98.62 85 SER A N 1
ATOM 642 C CA . SER A 1 85 ? 2.357 7.257 -12.642 1.00 98.62 85 SER A CA 1
ATOM 643 C C . SER A 1 85 ? 1.099 6.966 -11.832 1.00 98.62 85 SER A C 1
ATOM 645 O O . SER A 1 85 ? 0.839 7.620 -10.818 1.00 98.62 85 SER A O 1
ATOM 647 N N . LEU A 1 86 ? 0.330 5.979 -12.291 1.00 98.81 86 LEU A N 1
ATOM 648 C CA . LEU A 1 86 ? -0.832 5.448 -11.588 1.00 98.81 86 LEU A CA 1
ATOM 649 C C . LEU A 1 86 ? -0.679 3.937 -11.408 1.00 98.81 86 LEU A C 1
ATOM 651 O O . LEU A 1 86 ? -0.531 3.213 -12.396 1.00 98.81 86 LEU A O 1
ATOM 655 N N . GLY A 1 87 ? -0.715 3.479 -10.160 1.00 98.88 87 GLY A N 1
ATOM 656 C CA . GLY A 1 87 ? -0.832 2.068 -9.813 1.00 98.88 87 GLY A CA 1
ATOM 657 C C . GLY A 1 87 ? -2.166 1.760 -9.152 1.00 98.88 87 GLY A C 1
ATOM 658 O O . GLY A 1 87 ? -2.681 2.576 -8.389 1.00 98.88 87 GLY A O 1
ATOM 659 N N . LEU A 1 88 ? -2.732 0.606 -9.495 1.00 98.88 88 LEU A N 1
ATOM 660 C CA . LEU A 1 88 ? -4.057 0.165 -9.069 1.00 98.88 88 LEU A CA 1
ATOM 661 C C . LEU A 1 88 ? -4.035 -1.343 -8.809 1.00 98.88 88 LEU A C 1
ATOM 663 O O . LEU A 1 88 ? -3.679 -2.110 -9.707 1.00 98.88 88 LEU A O 1
ATOM 667 N N . LEU A 1 89 ? -4.439 -1.755 -7.614 1.00 98.94 89 LEU A N 1
ATOM 668 C CA . LEU A 1 89 ? -4.845 -3.122 -7.301 1.00 98.94 89 LEU A CA 1
ATOM 669 C C . LEU A 1 89 ? -6.263 -3.069 -6.735 1.00 98.94 89 LEU A C 1
ATOM 671 O O . LEU A 1 89 ? -6.500 -2.302 -5.805 1.00 98.94 89 LEU A O 1
ATOM 675 N N . CYS A 1 90 ? -7.177 -3.847 -7.308 1.00 98.88 90 CYS A N 1
ATOM 676 C CA . CYS A 1 90 ? -8.523 -4.030 -6.780 1.00 98.88 90 CYS A CA 1
ATOM 677 C C . CYS A 1 90 ? -8.801 -5.523 -6.593 1.00 98.88 90 CYS A C 1
ATOM 679 O O . CYS A 1 90 ? -8.800 -6.243 -7.591 1.00 98.88 90 CYS A O 1
ATOM 681 N N . ASP A 1 91 ? -9.060 -5.946 -5.363 1.00 98.88 91 ASP A N 1
ATOM 682 C CA . ASP A 1 91 ? -9.660 -7.241 -5.034 1.00 98.88 91 ASP A CA 1
ATOM 683 C C . ASP A 1 91 ? -11.131 -7.030 -4.645 1.00 98.88 91 ASP A C 1
ATOM 685 O O . ASP A 1 91 ? -11.538 -5.919 -4.291 1.00 98.88 91 ASP A O 1
ATOM 689 N N . HIS A 1 92 ? -11.958 -8.048 -4.844 1.00 98.69 92 HIS A N 1
ATOM 690 C CA . HIS A 1 92 ? -13.409 -7.971 -4.776 1.00 98.69 92 HIS A CA 1
ATOM 691 C C . HIS A 1 92 ? -14.057 -8.943 -3.787 1.00 98.69 92 HIS A C 1
ATOM 693 O O . HIS A 1 92 ? -15.113 -8.608 -3.252 1.00 98.69 92 HIS A O 1
ATOM 699 N N . GLU A 1 93 ? -13.526 -10.152 -3.623 1.00 98.31 93 GLU A N 1
ATOM 700 C CA . GLU A 1 93 ? -14.102 -11.176 -2.747 1.00 98.31 93 GLU A CA 1
ATOM 701 C C . GLU A 1 93 ? -12.965 -12.078 -2.287 1.00 98.31 93 GLU A C 1
ATOM 703 O O . GLU A 1 93 ? -12.388 -12.732 -3.143 1.00 98.31 93 GLU A O 1
ATOM 708 N N . GLY A 1 94 ? -12.732 -12.253 -0.991 1.00 98.31 94 GLY A N 1
ATOM 709 C CA . GLY A 1 94 ? -11.660 -13.150 -0.584 1.00 98.31 94 GLY A CA 1
ATOM 710 C C . GLY A 1 94 ? -11.435 -13.188 0.910 1.00 98.31 94 GLY A C 1
ATOM 711 O O . GLY A 1 94 ? -12.288 -12.786 1.677 1.00 98.31 94 GLY A O 1
ATOM 712 N N . ASN A 1 95 ? -10.339 -13.811 1.323 1.00 98.75 95 ASN A N 1
ATOM 713 C CA . ASN A 1 95 ? -9.831 -13.796 2.700 1.00 98.75 95 ASN A CA 1
ATOM 714 C C . ASN A 1 95 ? -8.307 -13.768 2.544 1.00 98.75 95 ASN A C 1
ATOM 716 O O . ASN A 1 95 ? -7.598 -14.771 2.730 1.00 98.75 95 ASN A O 1
ATOM 720 N N . ASP A 1 96 ? -7.831 -12.640 2.062 1.00 98.88 96 ASP A N 1
ATOM 721 C CA . ASP A 1 96 ? -6.647 -12.510 1.252 1.00 98.88 96 ASP A CA 1
ATOM 722 C C . ASP A 1 96 ? -5.431 -12.140 2.077 1.00 98.88 96 ASP A C 1
ATOM 724 O O . ASP A 1 96 ? -5.471 -11.697 3.232 1.00 98.88 96 ASP A O 1
ATOM 728 N N . LYS A 1 97 ? -4.272 -12.416 1.485 1.00 98.94 97 LYS A N 1
ATOM 729 C CA . LYS A 1 97 ? -2.989 -12.157 2.131 1.00 98.94 97 LYS A CA 1
ATOM 730 C C . LYS A 1 97 ? -2.106 -11.342 1.225 1.00 98.94 97 LYS A C 1
ATOM 732 O O . LYS A 1 97 ? -1.561 -11.845 0.243 1.00 98.94 97 LYS A O 1
ATOM 737 N N . TYR A 1 98 ? -1.864 -10.114 1.648 1.00 98.94 98 TYR A N 1
ATOM 738 C CA . TYR A 1 98 ? -0.972 -9.173 1.008 1.00 98.94 98 TYR A CA 1
ATOM 739 C C . TYR A 1 98 ? 0.345 -9.130 1.762 1.00 98.94 98 TYR A C 1
ATOM 741 O O . TYR A 1 98 ? 0.447 -8.557 2.842 1.00 98.94 98 TYR A O 1
ATOM 749 N N . TYR A 1 99 ? 1.382 -9.716 1.180 1.00 98.75 99 TYR A N 1
ATOM 750 C CA . TYR A 1 99 ? 2.742 -9.640 1.691 1.00 98.75 99 TYR A CA 1
ATOM 751 C C . TYR A 1 99 ? 3.598 -8.761 0.788 1.00 98.75 99 TYR A C 1
ATOM 753 O O . TYR A 1 99 ? 3.691 -9.012 -0.417 1.00 98.75 99 TYR A O 1
ATOM 761 N N . ALA A 1 100 ? 4.238 -7.755 1.375 1.00 98.19 100 ALA A N 1
ATOM 762 C CA . ALA A 1 100 ? 5.177 -6.889 0.686 1.00 98.19 100 ALA A CA 1
ATOM 763 C C . ALA A 1 100 ? 6.368 -6.486 1.564 1.00 98.19 100 ALA A C 1
ATOM 765 O O . ALA A 1 100 ? 6.405 -6.682 2.779 1.00 98.19 100 ALA A O 1
ATOM 766 N N . GLY A 1 101 ? 7.370 -5.879 0.937 1.00 96.38 101 GLY A N 1
ATOM 767 C CA . GLY A 1 101 ? 8.511 -5.316 1.645 1.00 96.38 101 GLY A CA 1
ATOM 768 C C . GLY A 1 101 ? 8.341 -3.825 1.919 1.00 96.38 101 GLY A C 1
ATOM 769 O O . GLY A 1 101 ? 8.271 -3.373 3.066 1.00 96.38 101 GLY A O 1
ATOM 770 N N . ARG A 1 102 ? 8.304 -3.042 0.838 1.00 96.62 102 ARG A N 1
ATOM 771 C CA . ARG A 1 102 ? 8.370 -1.578 0.876 1.00 96.62 102 ARG A CA 1
ATOM 772 C C . ARG A 1 102 ? 7.781 -0.985 -0.398 1.00 96.62 102 ARG A C 1
ATOM 774 O O . ARG A 1 102 ? 7.925 -1.587 -1.457 1.00 96.62 102 ARG A O 1
ATOM 781 N N . TYR A 1 103 ? 7.227 0.226 -0.342 1.00 97.88 103 TYR A N 1
ATOM 782 C CA . TYR A 1 103 ? 6.696 0.896 -1.538 1.00 97.88 103 TYR A CA 1
ATOM 783 C C . TYR A 1 103 ? 5.614 0.059 -2.220 1.00 97.88 103 TYR A C 1
ATOM 785 O O . TYR A 1 103 ? 5.680 -0.194 -3.418 1.00 97.88 103 TYR A O 1
ATOM 793 N N . ALA A 1 104 ? 4.667 -0.427 -1.428 1.00 98.38 104 ALA A N 1
ATOM 794 C CA . ALA A 1 104 ? 3.622 -1.336 -1.868 1.00 98.38 104 ALA A CA 1
ATOM 795 C C . ALA A 1 104 ? 2.279 -0.960 -1.238 1.00 98.38 104 ALA A C 1
ATOM 797 O O . ALA A 1 104 ? 2.206 0.029 -0.512 1.00 98.38 104 ALA A O 1
ATOM 798 N N . GLN A 1 105 ? 1.239 -1.750 -1.492 1.00 98.75 105 GLN A N 1
ATOM 799 C CA . GLN A 1 105 ? -0.064 -1.633 -0.827 1.00 98.75 105 GLN A CA 1
ATOM 800 C C . GLN A 1 105 ? -0.656 -0.230 -0.988 1.00 98.75 105 GLN A C 1
ATOM 802 O O . GLN A 1 105 ? -0.931 0.483 -0.022 1.00 98.75 105 GLN A O 1
ATOM 807 N N . GLY A 1 106 ? -0.756 0.194 -2.248 1.00 98.75 106 GLY A N 1
ATOM 808 C CA . GLY A 1 106 ? -1.323 1.484 -2.614 1.00 98.75 106 GLY A CA 1
ATOM 809 C C . GLY A 1 106 ? -0.430 2.694 -2.331 1.00 98.75 106 GLY A C 1
ATOM 810 O O . GLY A 1 106 ? -0.915 3.819 -2.354 1.00 98.75 106 GLY A O 1
ATOM 811 N N . ALA A 1 107 ? 0.871 2.516 -2.083 1.00 98.81 107 ALA A N 1
ATOM 812 C CA . ALA A 1 107 ? 1.787 3.642 -1.896 1.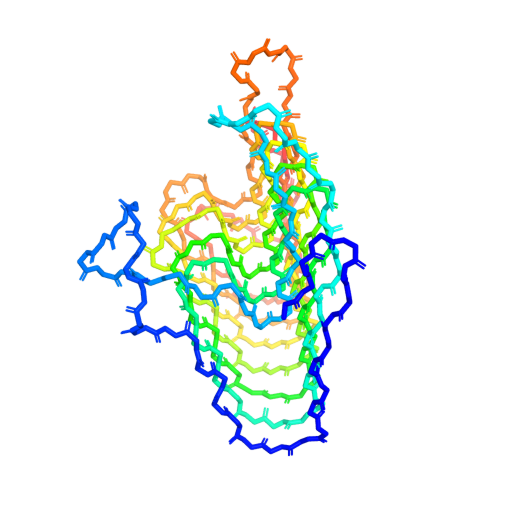00 98.81 107 ALA A CA 1
ATOM 813 C C . ALA A 1 107 ? 1.931 4.512 -3.163 1.00 98.81 107 ALA A C 1
ATOM 815 O O . ALA A 1 107 ? 2.215 4.002 -4.250 1.00 98.81 107 ALA A O 1
ATOM 816 N N . GLY A 1 108 ? 1.827 5.835 -3.020 1.00 98.69 108 GLY A N 1
ATOM 817 C CA . GLY A 1 108 ? 2.092 6.808 -4.085 1.00 98.69 108 GLY A CA 1
ATOM 818 C C . GLY A 1 108 ? 3.397 7.562 -3.848 1.00 98.69 108 GLY A C 1
ATOM 819 O O . GLY A 1 108 ? 3.554 8.236 -2.830 1.00 98.69 108 GLY A O 1
ATOM 820 N N . ILE A 1 109 ? 4.350 7.461 -4.777 1.00 98.00 109 ILE A N 1
ATOM 821 C CA . ILE A 1 109 ? 5.738 7.899 -4.565 1.00 98.00 109 ILE A CA 1
ATOM 822 C C . ILE A 1 109 ? 6.200 8.843 -5.685 1.00 98.00 109 ILE A C 1
ATOM 824 O O . ILE A 1 109 ? 6.092 8.521 -6.869 1.00 98.00 109 ILE A O 1
ATOM 828 N N . HIS A 1 110 ? 6.767 9.996 -5.317 1.00 96.50 110 HIS A N 1
ATOM 829 C CA . HIS A 1 110 ? 7.292 11.016 -6.238 1.00 96.50 110 HIS A CA 1
ATOM 830 C C . HIS A 1 110 ? 6.236 11.511 -7.242 1.00 96.50 110 HIS A C 1
ATOM 832 O O . HIS A 1 110 ? 6.324 11.259 -8.445 1.00 96.50 110 HIS A O 1
ATOM 838 N N . SER A 1 111 ? 5.208 12.202 -6.748 1.00 97.50 111 SER A N 1
ATOM 839 C CA . SER A 1 111 ? 4.082 12.712 -7.556 1.00 97.50 111 SER A CA 1
ATOM 840 C C . SER A 1 111 ? 3.267 11.630 -8.285 1.00 97.50 111 SER A C 1
ATOM 842 O O . SER A 1 111 ? 2.562 11.933 -9.248 1.00 97.50 111 SER A O 1
ATOM 844 N N . ALA A 1 112 ? 3.379 10.366 -7.876 1.00 98.56 112 ALA A N 1
ATOM 845 C CA . ALA A 1 112 ? 2.550 9.279 -8.383 1.00 98.56 112 ALA A CA 1
ATOM 846 C C . ALA A 1 112 ? 1.362 8.996 -7.461 1.00 98.56 112 ALA A C 1
ATOM 848 O O . ALA A 1 112 ? 1.357 9.391 -6.291 1.00 98.56 112 ALA A O 1
ATOM 849 N N . ILE A 1 113 ? 0.380 8.284 -8.006 1.00 98.88 113 ILE A N 1
ATOM 850 C CA . ILE A 1 113 ? -0.797 7.816 -7.281 1.00 98.88 113 ILE A CA 1
ATOM 851 C C . ILE A 1 113 ? -0.724 6.295 -7.173 1.00 98.88 113 ILE A C 1
ATOM 853 O O . ILE A 1 113 ? -0.519 5.618 -8.183 1.00 98.88 113 ILE A O 1
ATOM 857 N N . GLY A 1 114 ? -0.885 5.781 -5.958 1.00 98.88 114 GLY A N 1
ATOM 858 C CA . GLY A 1 114 ? -1.100 4.363 -5.696 1.00 98.88 114 GLY A CA 1
ATOM 859 C C . GLY A 1 114 ? -2.468 4.137 -5.062 1.00 98.88 114 GLY A C 1
ATOM 860 O O . GLY A 1 114 ? -2.934 4.969 -4.282 1.00 98.88 114 GLY A O 1
ATOM 861 N N . LEU A 1 115 ? -3.108 3.027 -5.415 1.00 98.94 115 LEU A N 1
ATOM 862 C CA . LEU A 1 115 ? -4.355 2.572 -4.814 1.00 98.94 115 LEU A CA 1
ATOM 863 C C . LEU A 1 115 ? -4.336 1.052 -4.680 1.00 98.94 115 LEU A C 1
ATOM 865 O O . LEU A 1 115 ? -4.152 0.343 -5.671 1.00 98.94 115 LEU A O 1
ATOM 869 N N . LEU A 1 116 ? -4.577 0.583 -3.462 1.00 98.94 116 LEU A N 1
ATOM 870 C CA . LEU A 1 116 ? -5.058 -0.759 -3.181 1.00 98.94 116 LEU A CA 1
ATOM 871 C C . LEU A 1 116 ? -6.493 -0.638 -2.666 1.00 98.94 116 LEU A C 1
ATOM 873 O O . LEU A 1 116 ? -6.742 0.112 -1.721 1.00 98.94 116 LEU A O 1
ATOM 877 N N . LYS A 1 117 ? -7.419 -1.341 -3.313 1.00 98.88 117 LYS A N 1
ATOM 878 C CA . LYS A 1 117 ? -8.806 -1.480 -2.885 1.00 98.88 117 LYS A CA 1
ATOM 879 C C . LYS A 1 117 ? -9.091 -2.955 -2.640 1.00 98.88 117 LYS A C 1
ATOM 881 O O . LYS A 1 117 ? -8.916 -3.732 -3.569 1.00 98.88 117 LYS A O 1
ATOM 886 N N . ASP A 1 118 ? -9.561 -3.284 -1.452 1.00 98.81 118 ASP A N 1
ATOM 887 C CA . ASP A 1 118 ? -10.194 -4.568 -1.160 1.00 98.81 118 ASP A CA 1
ATOM 888 C C . ASP A 1 118 ? -11.657 -4.317 -0.793 1.00 98.81 118 ASP A C 1
ATOM 890 O O . ASP A 1 118 ? -11.992 -3.263 -0.242 1.00 98.81 118 ASP A O 1
ATOM 894 N N . VAL A 1 119 ? -12.553 -5.189 -1.231 1.00 98.75 119 VAL A N 1
ATOM 895 C CA . VAL A 1 119 ? -13.998 -4.994 -1.080 1.00 98.75 119 VAL A CA 1
ATOM 896 C C . VAL A 1 119 ? -14.569 -5.860 0.036 1.00 98.75 119 VAL A C 1
ATOM 898 O O . VAL A 1 119 ? -15.566 -5.457 0.642 1.00 98.75 119 VAL A O 1
ATOM 901 N N . SER A 1 120 ? -14.012 -7.044 0.283 1.00 98.25 120 SER A N 1
ATOM 902 C CA . SER A 1 120 ? -14.529 -7.913 1.332 1.00 98.25 120 SER A CA 1
ATOM 903 C C . SER A 1 120 ? -13.580 -9.047 1.659 1.00 98.25 120 SER A C 1
ATOM 905 O O . SER A 1 120 ? -13.212 -9.797 0.753 1.00 98.25 120 SER A O 1
ATOM 907 N N . GLY A 1 121 ? -13.437 -9.320 2.946 1.00 98.31 121 GLY A N 1
ATOM 908 C CA . GLY A 1 121 ? -12.784 -10.525 3.417 1.00 98.31 121 GLY A CA 1
ATOM 909 C C . GLY A 1 121 ? -12.551 -10.484 4.907 1.00 98.31 121 GLY A C 1
ATOM 910 O O . GLY A 1 121 ? -13.121 -9.661 5.591 1.00 98.31 121 GLY A O 1
ATOM 911 N N . ASP A 1 122 ? -11.788 -11.430 5.444 1.00 98.69 122 ASP A N 1
ATOM 912 C CA . ASP A 1 122 ? -11.017 -11.146 6.657 1.00 98.69 122 ASP A CA 1
ATOM 913 C C . ASP A 1 122 ? -9.553 -11.233 6.212 1.00 98.69 122 ASP A C 1
ATOM 915 O O . ASP A 1 122 ? -9.009 -12.339 6.040 1.00 98.69 122 ASP A O 1
ATOM 919 N N . ASP A 1 123 ? -8.941 -10.078 5.988 1.00 98.88 123 ASP A N 1
ATOM 920 C CA . ASP A 1 123 ? -7.742 -9.914 5.184 1.00 98.88 123 ASP A CA 1
ATOM 921 C C . ASP A 1 123 ? -6.514 -9.595 6.039 1.00 98.88 123 ASP A C 1
ATOM 923 O O . ASP A 1 123 ? -6.551 -9.177 7.203 1.00 98.88 123 ASP A O 1
ATOM 927 N N . THR A 1 124 ? -5.336 -9.876 5.485 1.00 98.88 124 THR A N 1
ATOM 928 C CA . THR A 1 124 ? -4.065 -9.563 6.141 1.00 98.88 124 THR A CA 1
ATOM 929 C C . THR A 1 124 ? -3.152 -8.783 5.218 1.00 98.88 124 THR A C 1
ATOM 931 O O . THR A 1 124 ? -2.683 -9.288 4.199 1.00 98.88 124 THR A O 1
ATOM 934 N N . TYR A 1 125 ? -2.782 -7.589 5.669 1.00 98.88 125 TYR A N 1
ATOM 935 C CA . TYR A 1 125 ? -1.854 -6.688 5.009 1.00 98.88 125 TYR A CA 1
ATOM 936 C C . TYR A 1 125 ? -0.552 -6.624 5.791 1.00 98.88 125 TYR A C 1
ATOM 938 O O . TYR A 1 125 ? -0.468 -5.984 6.837 1.00 98.88 125 TYR A O 1
ATOM 946 N N . GLU A 1 126 ? 0.496 -7.257 5.279 1.00 98.69 126 GLU A N 1
ATOM 947 C CA . GLU A 1 126 ? 1.796 -7.320 5.934 1.00 98.69 126 GLU A CA 1
ATOM 948 C C . GLU A 1 126 ? 2.890 -6.674 5.083 1.00 98.69 126 GLU A C 1
ATOM 950 O O . GLU A 1 126 ? 3.137 -7.057 3.939 1.00 98.69 126 GLU A O 1
ATOM 955 N N . CYS A 1 127 ? 3.583 -5.700 5.672 1.00 97.56 127 CYS A N 1
ATOM 956 C CA . CYS A 1 127 ? 4.790 -5.104 5.120 1.00 97.56 127 CYS A CA 1
ATOM 957 C C . CYS A 1 127 ? 5.980 -5.291 6.062 1.00 97.56 127 CYS A C 1
ATOM 959 O O . CYS A 1 127 ? 5.924 -4.919 7.234 1.00 97.56 127 CYS A O 1
ATOM 961 N N . THR A 1 128 ? 7.111 -5.784 5.554 1.00 96.00 128 THR A N 1
ATOM 962 C CA . THR A 1 128 ? 8.305 -5.987 6.400 1.00 96.00 128 THR A CA 1
ATOM 963 C C . THR A 1 128 ? 9.011 -4.686 6.795 1.00 96.00 128 THR A C 1
ATOM 965 O O . THR A 1 128 ? 9.801 -4.675 7.749 1.00 96.00 128 THR A O 1
ATOM 968 N N . PHE A 1 129 ? 8.735 -3.578 6.093 1.00 95.50 129 PHE A N 1
ATOM 969 C CA . PHE A 1 129 ? 9.300 -2.266 6.395 1.00 95.50 129 PHE A CA 1
ATOM 970 C C . PHE A 1 129 ? 8.257 -1.136 6.463 1.00 95.50 129 PHE A C 1
ATOM 972 O O . PHE A 1 129 ? 7.528 -1.058 7.442 1.00 95.50 129 PHE A O 1
ATOM 979 N N . GLY A 1 130 ? 8.231 -0.205 5.508 1.00 93.81 130 GLY A N 1
ATOM 980 C CA . GLY A 1 130 ? 7.468 1.041 5.618 1.00 93.81 130 GLY A CA 1
ATOM 981 C C . GLY A 1 130 ? 7.334 1.789 4.300 1.00 93.81 130 GLY A C 1
ATOM 982 O O . GLY A 1 130 ? 7.884 1.369 3.293 1.00 93.81 130 GLY A O 1
ATOM 983 N N . VAL A 1 131 ? 6.672 2.941 4.282 1.00 96.31 131 VAL A N 1
ATOM 984 C CA . VAL A 1 131 ? 6.273 3.628 3.038 1.00 96.31 131 VAL A CA 1
ATOM 985 C C . VAL A 1 131 ? 5.429 2.687 2.172 1.00 96.31 131 VAL A C 1
ATOM 987 O O . VAL A 1 131 ? 5.759 2.431 1.016 1.00 96.31 131 VAL A O 1
ATOM 990 N N . SER A 1 132 ? 4.394 2.107 2.778 1.00 97.31 132 SER A N 1
ATOM 991 C CA . SER A 1 132 ? 3.535 1.110 2.139 1.00 97.31 132 SER A CA 1
ATOM 992 C C . SER A 1 132 ? 2.058 1.489 2.262 1.00 97.31 132 SER A C 1
ATOM 994 O O . SER A 1 132 ? 1.640 2.407 1.570 1.00 97.31 132 SER A O 1
ATOM 996 N N . GLN A 1 133 ? 1.308 0.841 3.158 1.00 98.56 133 GLN A N 1
ATOM 997 C CA . GLN A 1 133 ? -0.157 0.869 3.293 1.00 98.56 133 GLN A CA 1
ATOM 998 C C . GLN A 1 133 ? -0.757 2.272 3.176 1.00 98.56 133 GLN A C 1
ATOM 1000 O O . GLN A 1 133 ? -0.802 3.028 4.149 1.00 98.56 133 GLN A O 1
ATOM 1005 N N . GLY A 1 134 ? -1.195 2.618 1.966 1.00 98.56 134 GLY A N 1
ATOM 1006 C CA . GLY A 1 134 ? -1.786 3.916 1.670 1.00 98.56 134 GLY A CA 1
ATOM 1007 C C . GLY A 1 134 ? -0.863 5.105 1.942 1.00 98.56 134 GLY A C 1
ATOM 1008 O O . GLY A 1 134 ? -1.337 6.187 2.258 1.00 98.56 134 GLY A O 1
ATOM 1009 N N . CYS A 1 135 ? 0.458 4.943 1.870 1.00 98.38 135 CYS A N 1
ATOM 1010 C CA . CYS A 1 135 ? 1.408 6.018 2.147 1.00 98.38 135 CYS A CA 1
ATOM 1011 C C . CYS A 1 135 ? 1.613 6.920 0.920 1.00 98.38 135 CYS A C 1
ATOM 1013 O O . CYS A 1 135 ? 1.881 6.443 -0.185 1.00 98.38 135 CYS A O 1
ATOM 1015 N N . GLY A 1 136 ? 1.557 8.238 1.120 1.00 98.31 136 GLY A N 1
ATOM 1016 C CA . GLY A 1 136 ? 1.976 9.222 0.123 1.00 98.31 136 GLY A CA 1
ATOM 1017 C C . GLY A 1 136 ? 3.369 9.755 0.435 1.00 98.31 136 GLY A C 1
ATOM 1018 O O . GLY A 1 136 ? 3.613 10.208 1.551 1.00 98.31 136 GLY A O 1
ATOM 1019 N N . HIS A 1 137 ? 4.281 9.757 -0.538 1.00 97.06 137 HIS A N 1
ATOM 1020 C CA . HIS A 1 137 ? 5.654 10.235 -0.359 1.00 97.06 137 HIS A CA 1
ATOM 1021 C C . HIS A 1 137 ? 6.112 11.151 -1.497 1.00 97.06 137 HIS A C 1
ATOM 1023 O O . HIS A 1 137 ? 5.925 10.828 -2.670 1.00 97.06 137 HIS A O 1
ATOM 1029 N N . ASP A 1 138 ? 6.753 12.272 -1.146 1.00 95.12 138 ASP A N 1
ATOM 1030 C CA . ASP A 1 138 ? 7.299 13.263 -2.085 1.00 95.12 138 ASP A CA 1
ATOM 1031 C C . ASP A 1 138 ? 6.233 13.714 -3.088 1.00 95.12 138 ASP A C 1
ATOM 1033 O O . ASP A 1 138 ? 6.260 13.351 -4.264 1.00 95.12 138 ASP A O 1
ATOM 1037 N N . THR A 1 139 ? 5.220 14.440 -2.602 1.00 96.25 139 THR A N 1
ATOM 1038 C CA . THR A 1 139 ? 4.002 14.850 -3.347 1.00 96.25 139 THR A CA 1
ATOM 1039 C C . THR A 1 139 ? 3.149 13.707 -3.918 1.00 96.25 139 THR A C 1
ATOM 1041 O O . THR A 1 139 ? 2.166 13.967 -4.609 1.00 96.25 139 THR A O 1
ATOM 1044 N N . GLY A 1 140 ? 3.512 12.448 -3.662 1.00 98.25 140 GLY A N 1
ATOM 1045 C CA . GLY A 1 140 ? 2.711 11.292 -4.040 1.00 98.25 140 GLY A CA 1
ATOM 1046 C C . GLY A 1 140 ? 1.464 11.138 -3.171 1.00 98.25 140 GLY A C 1
ATOM 1047 O O . GLY A 1 140 ? 1.400 11.656 -2.051 1.00 98.25 140 GLY A O 1
ATOM 1048 N N . ILE A 1 141 ? 0.476 10.426 -3.704 1.00 98.81 141 ILE A N 1
ATOM 1049 C CA . ILE A 1 141 ? -0.797 10.169 -3.030 1.00 98.81 141 ILE A CA 1
ATOM 1050 C C . ILE A 1 141 ? -1.005 8.662 -2.948 1.00 98.81 141 ILE A C 1
ATOM 1052 O O . ILE A 1 141 ? -1.061 8.000 -3.984 1.00 98.81 141 ILE A O 1
ATOM 1056 N N . GLY A 1 142 ? -1.087 8.133 -1.732 1.00 98.81 142 GLY A N 1
ATOM 1057 C CA . GLY A 1 142 ? -1.334 6.718 -1.494 1.00 98.81 142 GLY A CA 1
ATOM 1058 C C . GLY A 1 142 ? -2.707 6.471 -0.892 1.00 98.81 142 GLY A C 1
ATOM 1059 O O . GLY A 1 142 ? -3.148 7.226 -0.026 1.00 98.81 142 GLY A O 1
ATOM 1060 N N . PHE A 1 143 ? -3.350 5.399 -1.344 1.00 98.94 143 PHE A N 1
ATOM 1061 C CA . PHE A 1 143 ? -4.624 4.920 -0.826 1.00 98.94 143 PHE A CA 1
ATOM 1062 C C . PHE A 1 143 ? -4.551 3.421 -0.564 1.00 98.94 143 PHE A C 1
ATOM 1064 O O . PHE A 1 143 ? -4.236 2.651 -1.468 1.00 98.94 143 PHE A O 1
ATOM 1071 N N . LEU A 1 144 ? -4.892 3.017 0.651 1.00 98.94 144 LEU A N 1
ATOM 1072 C CA . LEU A 1 144 ? -5.337 1.665 0.944 1.00 98.94 144 LEU A CA 1
ATOM 1073 C C . LEU A 1 144 ? -6.761 1.773 1.474 1.00 98.94 144 LEU A C 1
ATOM 1075 O O . LEU A 1 144 ? -7.002 2.554 2.396 1.00 98.94 144 LEU A O 1
ATOM 1079 N N . VAL A 1 145 ? -7.694 1.068 0.843 1.00 98.88 145 VAL A N 1
ATOM 1080 C CA . VAL A 1 145 ? -9.107 1.129 1.208 1.00 98.88 145 VAL A CA 1
ATOM 1081 C C . VAL A 1 145 ? -9.673 -0.279 1.305 1.00 98.88 145 VAL A C 1
ATOM 1083 O O . VAL A 1 145 ? -9.786 -0.937 0.274 1.00 98.88 145 VAL A O 1
ATOM 1086 N N . ASP A 1 146 ? -10.115 -0.674 2.486 1.00 98.75 146 ASP A N 1
ATOM 1087 C CA . ASP A 1 146 ? -10.869 -1.904 2.738 1.00 98.75 146 ASP A CA 1
ATOM 1088 C C . ASP A 1 146 ? -12.336 -1.550 3.028 1.00 98.75 146 ASP A C 1
ATOM 1090 O O . ASP A 1 146 ? -12.600 -0.503 3.621 1.00 98.75 146 ASP A O 1
ATOM 1094 N N . ASP A 1 147 ? -13.290 -2.311 2.485 1.00 98.50 147 ASP A N 1
ATOM 1095 C CA . ASP A 1 147 ? -14.729 -2.023 2.629 1.00 98.50 147 ASP A CA 1
ATOM 1096 C C . ASP A 1 147 ? -15.438 -2.877 3.689 1.00 98.50 147 ASP A C 1
ATOM 1098 O O . ASP A 1 147 ? -16.538 -2.467 4.081 1.00 98.50 147 ASP A O 1
ATOM 1102 N N . CYS A 1 148 ? -14.898 -4.042 4.081 1.00 97.38 148 CYS A N 1
ATOM 1103 C CA . CYS A 1 148 ? -15.411 -4.851 5.192 1.00 97.38 148 CYS A CA 1
ATOM 1104 C C . CYS A 1 148 ? -14.518 -6.038 5.541 1.00 97.38 148 CYS A C 1
ATOM 1106 O O . CYS A 1 148 ? -14.087 -6.760 4.646 1.00 97.38 148 CYS A O 1
ATOM 11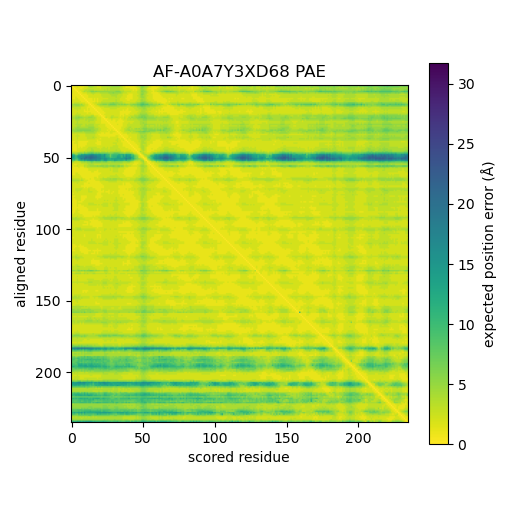08 N N . GLY A 1 149 ? -14.451 -6.350 6.834 1.00 97.69 149 GLY A N 1
ATOM 1109 C CA . GLY A 1 149 ? -13.764 -7.542 7.302 1.00 97.69 149 GLY A CA 1
ATOM 1110 C C . GLY A 1 149 ? -13.481 -7.561 8.785 1.00 97.69 149 GLY A C 1
ATOM 1111 O O . GLY A 1 149 ? -14.135 -6.884 9.557 1.00 97.69 149 GLY A O 1
ATOM 1112 N N . ASN A 1 150 ? -12.592 -8.433 9.243 1.00 98.31 150 ASN A N 1
ATOM 1113 C CA . ASN A 1 150 ? -11.868 -8.218 10.493 1.00 98.31 150 ASN A CA 1
ATOM 1114 C C . ASN A 1 150 ? -10.391 -8.319 10.135 1.00 98.31 150 ASN A C 1
ATOM 1116 O O . ASN A 1 150 ? -9.815 -9.416 10.096 1.00 98.31 150 ASN A O 1
ATOM 1120 N N . ASP A 1 151 ? -9.794 -7.169 9.871 1.00 98.69 151 ASP A N 1
ATOM 1121 C CA . ASP A 1 151 ? -8.593 -7.068 9.069 1.00 98.69 151 ASP A CA 1
ATOM 1122 C C . ASP A 1 151 ? -7.357 -6.799 9.921 1.00 98.69 151 ASP A C 1
ATOM 1124 O O . ASP A 1 151 ? -7.380 -6.239 11.025 1.00 98.69 151 ASP A O 1
ATOM 1128 N N . ALA A 1 152 ? -6.216 -7.262 9.418 1.00 98.69 152 ALA A N 1
ATOM 1129 C CA . ALA A 1 152 ? -4.939 -7.124 10.098 1.00 98.69 152 ALA A CA 1
ATOM 1130 C C . ALA A 1 152 ? -3.947 -6.315 9.261 1.00 98.69 152 ALA A C 1
ATOM 1132 O O . ALA A 1 152 ? -3.346 -6.820 8.312 1.00 98.69 152 ALA A O 1
ATOM 1133 N N . TYR A 1 153 ? -3.663 -5.093 9.704 1.00 98.69 153 TYR A N 1
ATOM 1134 C CA . TYR A 1 153 ? -2.668 -4.202 9.120 1.00 98.69 153 TYR A CA 1
ATOM 1135 C C . TYR A 1 153 ? -1.378 -4.241 9.921 1.00 98.69 153 TYR A C 1
ATOM 1137 O O . TYR A 1 153 ? -1.283 -3.681 11.014 1.00 98.69 153 TYR A O 1
ATOM 1145 N N . ARG A 1 154 ? -0.342 -4.856 9.354 1.00 98.50 154 ARG A N 1
ATOM 1146 C CA . ARG A 1 154 ? 0.975 -4.988 9.978 1.00 98.50 154 ARG A CA 1
ATOM 1147 C C . ARG A 1 154 ? 2.052 -4.328 9.145 1.00 98.50 154 ARG A C 1
ATOM 1149 O O . ARG A 1 154 ? 2.216 -4.608 7.959 1.00 98.50 154 ARG A O 1
ATOM 1156 N N . SER A 1 155 ? 2.830 -3.468 9.779 1.00 97.00 155 SER A N 1
ATOM 1157 C CA . SER A 1 155 ? 3.992 -2.853 9.155 1.00 97.00 155 SER A CA 1
ATOM 1158 C C . SER A 1 155 ? 5.048 -2.535 10.198 1.00 97.00 155 SER A C 1
ATOM 1160 O O . SER A 1 155 ? 4.772 -2.487 11.392 1.00 97.00 155 SER A O 1
ATOM 1162 N N . LYS A 1 156 ? 6.292 -2.296 9.787 1.00 95.31 156 LYS A N 1
ATOM 1163 C CA . LYS A 1 156 ? 7.325 -1.932 10.757 1.00 95.31 156 LYS A CA 1
ATOM 1164 C C . LYS A 1 156 ? 7.225 -0.470 11.167 1.00 95.31 156 LYS A C 1
ATOM 1166 O O . LYS A 1 156 ? 7.407 -0.188 12.346 1.00 95.31 156 LYS A O 1
ATOM 1171 N N . THR A 1 157 ? 7.037 0.443 10.215 1.00 94.50 157 THR A N 1
ATOM 1172 C CA . THR A 1 157 ? 7.069 1.897 10.454 1.00 94.50 157 THR A CA 1
ATOM 1173 C C . THR A 1 157 ? 6.499 2.669 9.263 1.00 94.50 157 THR A C 1
ATOM 1175 O O . THR A 1 157 ? 6.529 2.179 8.139 1.00 94.50 157 THR A O 1
ATOM 1178 N N . THR A 1 158 ? 6.071 3.917 9.464 1.00 92.62 158 THR A N 1
ATOM 1179 C CA . THR A 1 158 ? 5.860 4.907 8.393 1.00 92.62 158 THR A CA 1
ATOM 1180 C C . THR A 1 158 ? 4.949 4.398 7.260 1.00 92.62 158 THR A C 1
ATOM 1182 O O . THR A 1 158 ? 5.301 4.488 6.086 1.00 92.62 158 THR A O 1
ATOM 1185 N N . SER A 1 159 ? 3.820 3.773 7.591 1.00 95.19 159 SER A N 1
ATOM 1186 C CA . SER A 1 159 ? 2.995 3.041 6.620 1.00 95.19 159 SER A CA 1
ATOM 1187 C C . SER A 1 159 ? 1.558 3.549 6.619 1.00 95.19 159 SER A C 1
ATOM 1189 O O . SER A 1 159 ? 1.219 4.346 5.750 1.00 95.19 159 SER A O 1
ATOM 1191 N N . GLN A 1 160 ? 0.784 3.155 7.633 1.00 97.56 160 GLN A N 1
ATOM 1192 C CA . GLN A 1 160 ? -0.675 3.260 7.755 1.00 97.56 160 GLN A CA 1
ATOM 1193 C C . GLN A 1 160 ? -1.218 4.682 7.529 1.00 97.56 160 GLN A C 1
ATOM 1195 O O . GLN A 1 160 ? -1.382 5.479 8.459 1.00 97.56 160 GLN A O 1
ATOM 1200 N N . GLY A 1 161 ? -1.482 4.999 6.259 1.00 97.88 161 GLY A N 1
ATOM 1201 C CA . GLY A 1 161 ? -1.996 6.295 5.835 1.00 97.88 161 GLY A CA 1
ATOM 1202 C C . GLY A 1 161 ? -1.028 7.445 6.104 1.00 97.88 161 GLY A C 1
ATOM 1203 O O . GLY A 1 161 ? -1.464 8.540 6.440 1.00 97.88 161 GLY A O 1
ATOM 1204 N N . VAL A 1 162 ? 0.288 7.223 6.025 1.00 97.62 162 VAL A N 1
ATOM 1205 C CA . VAL A 1 162 ? 1.286 8.260 6.344 1.00 97.62 162 VAL A CA 1
ATOM 1206 C C . VAL A 1 162 ? 1.512 9.222 5.174 1.00 97.62 162 VAL A C 1
ATOM 1208 O O . VAL A 1 162 ? 1.723 8.793 4.039 1.00 97.62 162 VAL A O 1
ATOM 1211 N N . GLY A 1 163 ? 1.552 10.529 5.460 1.00 97.50 163 GLY A N 1
ATOM 1212 C CA . GLY A 1 163 ? 1.913 11.579 4.497 1.00 97.50 163 GLY A CA 1
ATOM 1213 C C . GLY A 1 163 ? 3.349 12.090 4.673 1.00 97.50 163 GLY A C 1
ATOM 1214 O O . GLY A 1 163 ? 3.634 12.880 5.574 1.00 97.50 163 GLY A O 1
ATOM 1215 N N . LEU A 1 164 ? 4.271 11.693 3.798 1.00 95.19 164 LEU A N 1
ATOM 1216 C CA . LEU A 1 164 ? 5.687 12.076 3.838 1.00 95.19 164 LEU A CA 1
ATOM 1217 C C . LEU A 1 164 ? 6.035 13.120 2.783 1.00 95.19 164 LEU A C 1
ATOM 1219 O O . LEU A 1 164 ? 5.686 12.963 1.617 1.00 95.19 164 LEU A O 1
ATOM 1223 N N . GLU A 1 165 ? 6.818 14.134 3.160 1.00 93.75 165 GLU A N 1
ATOM 1224 C CA . GLU A 1 165 ? 7.407 15.100 2.219 1.00 93.75 165 GLU A CA 1
ATOM 1225 C C . GLU A 1 165 ? 6.365 15.647 1.218 1.00 93.75 165 GLU A C 1
ATOM 1227 O O . GLU A 1 165 ? 6.447 15.379 0.025 1.00 93.75 165 GLU A O 1
ATOM 1232 N N . LYS A 1 166 ? 5.341 16.379 1.689 1.00 94.75 166 LYS A N 1
ATOM 1233 C CA . LYS A 1 166 ? 4.172 16.842 0.888 1.00 94.75 166 LYS A CA 1
ATOM 1234 C C . LYS A 1 166 ? 3.193 15.758 0.437 1.00 94.75 166 LYS A C 1
ATOM 1236 O O . LYS A 1 166 ? 2.193 16.086 -0.194 1.00 94.75 166 LYS A O 1
ATOM 1241 N N . GLY A 1 167 ? 3.483 14.492 0.700 1.00 97.06 167 GLY A N 1
ATOM 1242 C CA . GLY A 1 167 ? 2.621 13.389 0.311 1.00 97.06 167 GLY A CA 1
ATOM 1243 C C . GLY A 1 167 ? 1.305 13.367 1.081 1.00 97.06 167 GLY A C 1
ATOM 1244 O O . GLY A 1 167 ? 1.209 13.881 2.201 1.00 97.06 167 GLY A O 1
ATOM 1245 N N . ILE A 1 168 ? 0.299 12.754 0.468 1.00 98.31 168 ILE A N 1
ATOM 1246 C CA . ILE A 1 168 ? -0.997 12.491 1.090 1.00 98.31 168 ILE A CA 1
ATOM 1247 C C . ILE A 1 168 ? -1.138 10.980 1.233 1.00 98.31 168 ILE A C 1
ATOM 1249 O O . ILE A 1 168 ? -1.137 10.273 0.230 1.00 98.31 168 ILE A O 1
ATOM 1253 N N . GLY A 1 169 ? -1.218 10.497 2.466 1.00 98.56 169 GLY A N 1
ATOM 1254 C CA . GLY A 1 169 ? -1.477 9.096 2.756 1.00 98.56 169 GLY A CA 1
ATOM 1255 C C . GLY A 1 169 ? -2.875 8.899 3.317 1.00 98.56 169 GLY A C 1
ATOM 1256 O O . GLY A 1 169 ? -3.321 9.689 4.149 1.00 98.56 169 GLY A O 1
ATOM 1257 N N . VAL A 1 170 ? -3.555 7.855 2.856 1.00 98.81 170 VAL A N 1
ATOM 1258 C CA . VAL A 1 170 ? -4.886 7.465 3.310 1.00 98.81 170 VAL A CA 1
ATOM 1259 C C . VAL A 1 170 ? -4.929 5.956 3.494 1.00 98.81 170 VAL A C 1
ATOM 1261 O O . VAL A 1 170 ? -4.742 5.209 2.536 1.00 98.81 170 VAL A O 1
ATOM 1264 N N . LEU A 1 171 ? -5.215 5.527 4.717 1.00 98.75 171 LEU A N 1
ATOM 1265 C CA . LEU A 1 171 ? -5.723 4.193 5.007 1.00 98.75 171 LEU A CA 1
ATOM 1266 C C . LEU A 1 171 ? -7.170 4.361 5.468 1.00 98.75 171 LEU A C 1
ATOM 1268 O O . LEU A 1 171 ? -7.428 5.145 6.383 1.00 98.75 171 LEU A O 1
ATOM 1272 N N . ALA A 1 172 ? -8.103 3.698 4.798 1.00 98.56 172 ALA A N 1
ATOM 1273 C CA . ALA A 1 172 ? -9.511 3.715 5.159 1.00 98.56 172 ALA A CA 1
ATOM 1274 C C . ALA A 1 172 ? -10.036 2.285 5.255 1.00 98.56 172 ALA A C 1
ATOM 1276 O O . ALA A 1 172 ? -10.010 1.572 4.262 1.00 98.56 172 ALA A O 1
ATOM 1277 N N . ASP A 1 173 ? -10.502 1.912 6.431 1.00 98.44 173 ASP A N 1
ATOM 1278 C CA . ASP A 1 173 ? -11.183 0.660 6.712 1.00 98.44 173 ASP A CA 1
ATOM 1279 C C . ASP A 1 173 ? -12.638 0.963 7.094 1.00 98.44 173 ASP A C 1
ATOM 1281 O O . ASP A 1 173 ? -12.941 1.984 7.740 1.00 98.44 173 ASP A O 1
ATOM 1285 N N . PHE A 1 174 ? -13.548 0.111 6.643 1.00 96.75 174 PHE A N 1
ATOM 1286 C CA . PHE A 1 174 ? -14.963 0.210 6.928 1.00 96.75 174 PHE A CA 1
ATOM 1287 C C . PHE A 1 174 ? -15.485 -1.146 7.378 1.00 96.75 174 PHE A C 1
ATOM 1289 O O . PHE A 1 174 ? -15.310 -2.105 6.658 1.00 96.75 174 PHE A O 1
ATOM 1296 N N . TYR A 1 175 ? -16.282 -1.180 8.449 1.00 95.00 175 TYR A N 1
ATOM 1297 C CA . TYR A 1 175 ? -16.916 -2.397 8.973 1.00 95.00 175 TYR A CA 1
ATOM 1298 C C . TYR A 1 175 ? -15.934 -3.491 9.398 1.00 95.00 175 TYR A C 1
ATOM 1300 O O . TYR A 1 175 ? -15.608 -4.359 8.601 1.00 95.00 175 TYR A O 1
ATOM 1308 N N . GLY A 1 176 ? -15.672 -3.601 10.694 1.00 95.69 176 GLY A N 1
ATOM 1309 C CA . GLY A 1 176 ? -14.891 -4.731 11.164 1.00 95.69 176 GLY A CA 1
ATOM 1310 C C . GLY A 1 176 ? -14.570 -4.726 12.631 1.00 95.69 176 GLY A C 1
ATOM 1311 O O . GLY A 1 176 ? -15.255 -4.085 13.415 1.00 95.69 176 GLY A O 1
ATOM 1312 N N . ASN A 1 177 ? -13.614 -5.553 13.035 1.00 96.88 177 ASN A N 1
ATOM 1313 C CA . ASN A 1 177 ? -12.889 -5.342 14.283 1.00 96.88 177 ASN A CA 1
ATOM 1314 C C . ASN A 1 177 ? -11.418 -5.559 13.973 1.00 96.88 177 ASN A C 1
ATOM 1316 O O . ASN A 1 177 ? -10.944 -6.702 13.935 1.00 96.88 177 ASN A O 1
ATOM 1320 N N . ASP A 1 178 ? -10.710 -4.460 13.783 1.00 97.75 178 ASP A N 1
ATOM 1321 C CA . ASP A 1 178 ? -9.482 -4.473 13.010 1.00 97.75 178 ASP A CA 1
ATOM 1322 C C . ASP A 1 178 ? -8.265 -4.269 13.904 1.00 97.75 178 ASP A C 1
ATOM 1324 O O . ASP A 1 178 ? -8.321 -3.832 15.063 1.00 97.75 178 ASP A O 1
ATOM 1328 N N . THR A 1 179 ? -7.108 -4.676 13.395 1.00 97.62 179 THR A N 1
ATOM 1329 C CA . THR A 1 179 ? -5.840 -4.566 14.112 1.00 97.62 179 THR A CA 1
ATOM 1330 C C . THR A 1 179 ? -4.834 -3.772 13.300 1.00 97.62 179 THR A C 1
ATOM 1332 O O . THR A 1 179 ? -4.376 -4.214 12.249 1.00 97.62 179 THR A O 1
ATOM 1335 N N . TYR A 1 180 ? -4.389 -2.646 13.855 1.00 97.56 180 TYR A N 1
ATOM 1336 C CA . TYR A 1 180 ? -3.392 -1.759 13.266 1.00 97.56 180 TYR A CA 1
ATOM 1337 C C . TYR A 1 180 ? -2.101 -1.805 14.075 1.00 97.56 180 TYR A C 1
ATOM 1339 O O . TYR A 1 180 ? -1.933 -1.088 15.066 1.00 97.56 180 TYR A O 1
ATOM 1347 N N . ASP A 1 181 ? -1.151 -2.615 13.619 1.00 96.88 181 ASP A N 1
ATOM 1348 C CA . ASP A 1 181 ? 0.139 -2.792 14.277 1.00 96.88 181 ASP A CA 1
ATOM 1349 C C . ASP A 1 181 ? 1.282 -2.228 13.427 1.00 96.88 181 ASP A C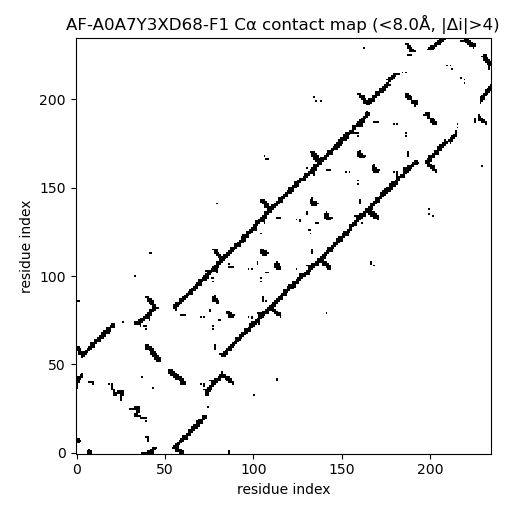 1
ATOM 1351 O O . ASP A 1 181 ? 1.669 -2.781 12.394 1.00 96.88 181 ASP A O 1
ATOM 1355 N N . ALA A 1 182 ? 1.825 -1.097 13.868 1.00 94.88 182 ALA A N 1
ATOM 1356 C CA . ALA A 1 182 ? 3.052 -0.536 13.330 1.00 94.88 182 ALA A CA 1
ATOM 1357 C C . ALA A 1 182 ? 3.800 0.242 14.409 1.00 94.88 182 ALA A C 1
ATOM 1359 O O . ALA A 1 182 ? 3.182 0.984 15.169 1.00 94.88 182 ALA A O 1
ATOM 1360 N N . ASN A 1 183 ? 5.128 0.087 14.455 1.00 90.06 183 ASN A N 1
ATOM 1361 C CA . ASN A 1 183 ? 5.957 0.799 15.429 1.00 90.06 183 ASN A CA 1
ATOM 1362 C C . ASN A 1 183 ? 6.055 2.286 15.090 1.00 90.06 183 ASN A C 1
ATOM 1364 O O . ASN A 1 183 ? 5.910 2.684 13.928 1.00 90.06 183 ASN A O 1
ATOM 1368 N N . ASP A 1 184 ? 6.422 3.074 16.107 1.00 83.12 184 ASP A N 1
ATOM 1369 C CA . ASP A 1 184 ? 6.449 4.538 16.065 1.00 83.12 184 ASP A CA 1
ATOM 1370 C C . ASP A 1 184 ? 5.062 5.114 15.696 1.00 83.12 184 ASP A C 1
ATOM 1372 O O . ASP A 1 184 ? 4.157 4.373 15.312 1.00 83.12 184 ASP A O 1
ATOM 1376 N N . PRO A 1 185 ? 4.836 6.436 15.785 1.00 80.88 185 PRO A N 1
ATOM 1377 C CA . PRO A 1 185 ? 3.610 7.015 15.254 1.00 80.88 185 PRO A CA 1
ATOM 1378 C C . PRO A 1 185 ? 3.534 6.726 13.749 1.00 80.88 185 PRO A C 1
ATOM 1380 O O . PRO A 1 185 ? 4.268 7.322 12.960 1.00 80.88 185 PRO A O 1
ATOM 1383 N N . SER A 1 186 ? 2.676 5.782 13.368 1.00 92.25 186 SER A N 1
ATOM 1384 C CA . SER A 1 186 ? 2.539 5.289 11.993 1.00 92.25 186 SER A CA 1
ATOM 1385 C C . SER A 1 186 ? 1.105 5.381 11.484 1.00 92.25 186 SER A C 1
ATOM 1387 O O . SER A 1 186 ? 0.904 5.255 10.284 1.00 92.25 186 SER A O 1
ATOM 1389 N N . GLN A 1 187 ? 0.135 5.650 12.363 1.00 94.88 187 GLN A N 1
ATOM 1390 C CA . GLN A 1 187 ? -1.281 5.777 12.027 1.00 94.88 187 GLN A CA 1
ATOM 1391 C C . GLN A 1 187 ? -1.658 7.241 11.784 1.00 94.88 187 GLN A C 1
ATOM 1393 O O . GLN A 1 187 ? -1.765 8.034 12.731 1.00 94.88 187 GLN A O 1
ATOM 1398 N N . GLY A 1 188 ? -1.872 7.592 10.514 1.00 95.12 188 GLY A N 1
ATOM 1399 C CA . GLY A 1 188 ? -2.458 8.874 10.110 1.00 95.12 188 GLY A CA 1
ATOM 1400 C C . GLY A 1 188 ? -1.582 10.079 10.446 1.00 95.12 188 GLY A C 1
ATOM 1401 O O . GLY A 1 188 ? -2.083 11.171 10.707 1.00 95.12 188 GLY A O 1
ATOM 1402 N N . VAL A 1 189 ? -0.265 9.877 10.502 1.00 95.38 189 VAL A N 1
ATOM 1403 C CA . VAL A 1 189 ? 0.706 10.940 10.768 1.00 95.38 189 VAL A CA 1
ATOM 1404 C C . VAL A 1 189 ? 1.279 11.506 9.477 1.00 95.38 189 VAL A C 1
ATOM 1406 O O . VAL A 1 189 ? 1.363 10.828 8.454 1.00 95.38 189 VAL A O 1
ATOM 1409 N N . SER A 1 190 ? 1.765 12.737 9.551 1.00 95.00 190 SER A N 1
ATOM 1410 C CA . SER A 1 190 ? 2.576 13.341 8.504 1.00 95.00 190 SER A CA 1
ATOM 1411 C C . SER A 1 190 ? 4.011 13.569 8.959 1.00 95.00 190 SER A C 1
ATOM 1413 O O . SER A 1 190 ? 4.313 13.614 10.150 1.00 95.00 190 SER A O 1
ATOM 1415 N N . SER A 1 191 ? 4.912 13.760 8.000 1.00 90.25 191 SER A N 1
ATOM 1416 C CA . SER A 1 191 ? 6.239 14.325 8.243 1.00 90.25 191 SER A CA 1
ATOM 1417 C C . SER A 1 191 ? 6.451 15.573 7.384 1.00 90.25 191 SER A C 1
ATOM 1419 O O . SER A 1 191 ? 6.086 15.569 6.200 1.00 90.25 191 SER A O 1
ATOM 1421 N N . PRO A 1 192 ? 7.051 16.640 7.944 1.00 87.25 192 PRO A N 1
ATOM 1422 C CA . PRO A 1 192 ? 7.316 17.861 7.199 1.00 87.25 192 PRO A CA 1
ATOM 1423 C C . PRO A 1 192 ? 8.293 17.611 6.047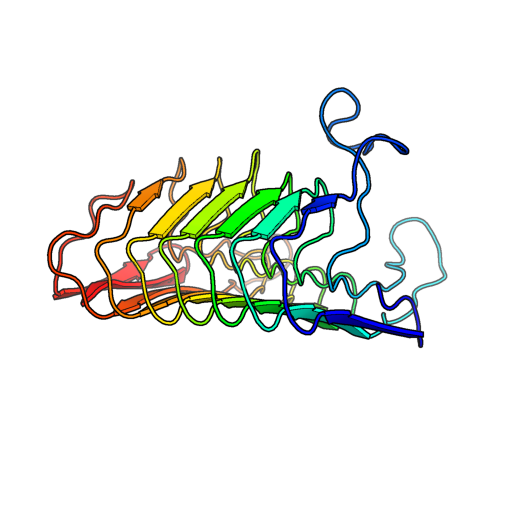 1.00 87.25 192 PRO A C 1
ATOM 1425 O O . PRO A 1 192 ? 9.144 16.720 6.100 1.00 87.25 192 PRO A O 1
ATOM 1428 N N . SER A 1 193 ? 8.176 18.425 5.000 1.00 87.75 193 SER A N 1
ATOM 1429 C CA . SER A 1 193 ? 9.154 18.457 3.917 1.00 87.75 193 SER A CA 1
ATOM 1430 C C . SER A 1 193 ? 10.530 18.868 4.446 1.00 87.75 193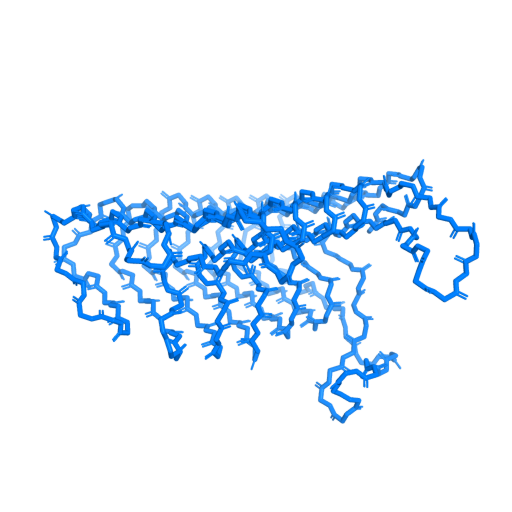 SER A C 1
ATOM 1432 O O . SER A 1 193 ? 10.656 19.750 5.294 1.00 87.75 193 SER A O 1
ATOM 1434 N N . LYS A 1 194 ? 11.587 18.244 3.917 1.00 87.00 194 LYS A N 1
ATOM 1435 C CA . LYS A 1 194 ? 12.975 18.596 4.254 1.00 87.00 194 LYS A CA 1
ATOM 1436 C C . LYS A 1 194 ? 13.436 19.898 3.600 1.00 87.00 194 LYS A C 1
ATOM 1438 O O . LYS A 1 194 ? 14.438 20.465 4.027 1.00 87.00 194 LYS A O 1
ATOM 1443 N N . THR A 1 195 ? 12.758 20.337 2.541 1.00 87.31 195 THR A N 1
ATOM 1444 C CA . THR A 1 195 ? 13.222 21.436 1.678 1.00 87.31 195 THR A CA 1
ATOM 1445 C C . THR A 1 195 ? 12.311 22.657 1.696 1.00 87.31 195 THR A C 1
ATOM 1447 O O . THR A 1 195 ? 12.715 23.715 1.224 1.00 87.31 195 THR A O 1
ATOM 1450 N N . GLU A 1 196 ? 11.085 22.525 2.200 1.00 86.62 196 GLU A N 1
ATOM 1451 C CA . GLU A 1 196 ? 10.033 23.542 2.110 1.00 86.62 196 GLU A CA 1
ATOM 1452 C C . GLU A 1 196 ? 9.228 23.586 3.416 1.00 86.62 196 GLU A C 1
ATOM 1454 O O . GLU A 1 196 ? 9.065 22.564 4.078 1.00 86.62 196 GLU A O 1
ATOM 1459 N N . GLU A 1 197 ? 8.676 24.750 3.772 1.00 87.50 197 GLU A N 1
ATOM 1460 C CA . GLU A 1 197 ? 7.801 24.924 4.945 1.00 87.50 197 GLU A CA 1
ATOM 1461 C C . GLU A 1 197 ? 6.378 24.413 4.671 1.00 87.50 197 GLU A C 1
ATOM 1463 O O . GLU A 1 197 ? 5.391 25.146 4.716 1.00 87.50 197 GLU A O 1
ATOM 1468 N N . ILE A 1 198 ? 6.268 23.134 4.332 1.00 88.06 198 ILE A N 1
ATOM 1469 C CA . ILE A 1 198 ? 5.000 22.483 4.031 1.00 88.06 198 ILE A CA 1
ATOM 1470 C C . ILE A 1 198 ? 5.036 21.053 4.581 1.00 88.06 198 ILE A C 1
ATOM 1472 O O . ILE A 1 198 ? 6.089 20.409 4.614 1.00 88.06 198 ILE A O 1
ATOM 1476 N N . THR A 1 199 ? 3.890 20.546 5.026 1.00 90.69 199 THR A N 1
ATOM 1477 C CA . THR A 1 199 ? 3.762 19.178 5.544 1.00 90.69 199 THR A CA 1
ATOM 1478 C C . THR A 1 199 ? 2.838 18.350 4.663 1.00 90.69 199 THR A C 1
ATOM 1480 O O . THR A 1 199 ? 2.024 18.901 3.920 1.00 90.69 199 THR A O 1
ATOM 1483 N N . GLY A 1 200 ? 3.008 17.030 4.712 1.00 94.50 200 GLY A N 1
ATOM 1484 C CA . GLY A 1 200 ? 2.064 16.096 4.111 1.00 94.50 200 GLY A CA 1
ATOM 1485 C C . GLY A 1 200 ? 0.763 16.003 4.910 1.00 94.50 200 GLY A C 1
ATOM 1486 O O . GLY A 1 200 ? 0.591 16.649 5.949 1.00 94.50 200 GLY A O 1
ATOM 1487 N N . ILE A 1 201 ? -0.144 15.142 4.465 1.00 96.31 201 ILE A N 1
ATOM 1488 C CA . ILE A 1 201 ? -1.373 14.815 5.195 1.00 96.31 201 ILE A CA 1
ATOM 1489 C C . ILE A 1 201 ? -1.433 13.300 5.346 1.00 96.31 201 ILE A C 1
ATOM 1491 O O . ILE A 1 201 ? -1.503 12.600 4.343 1.00 96.31 201 ILE A O 1
ATOM 1495 N N . GLY A 1 202 ? -1.386 12.806 6.579 1.00 97.69 202 GLY A N 1
ATOM 1496 C CA . GLY A 1 202 ? -1.702 11.421 6.889 1.00 97.69 202 GLY A CA 1
ATOM 1497 C C . GLY A 1 202 ? -3.139 11.278 7.369 1.00 97.69 202 GLY A C 1
ATOM 1498 O O . GLY A 1 202 ? -3.629 12.122 8.120 1.00 97.69 202 GLY A O 1
ATOM 1499 N N . ILE A 1 203 ? -3.831 10.241 6.921 1.00 98.25 203 ILE A N 1
ATOM 1500 C CA . ILE A 1 203 ? -5.228 9.982 7.257 1.00 98.25 203 ILE A CA 1
ATOM 1501 C C . ILE A 1 203 ? -5.381 8.496 7.544 1.00 98.25 203 ILE A C 1
ATOM 1503 O O . ILE A 1 203 ? -5.070 7.666 6.693 1.00 98.25 203 ILE A O 1
ATOM 1507 N N . VAL A 1 204 ? -5.898 8.184 8.727 1.00 97.94 204 VAL A N 1
ATOM 1508 C CA . VAL A 1 204 ? -6.499 6.880 9.013 1.00 97.94 204 VAL A CA 1
ATOM 1509 C C . VAL A 1 204 ? -7.978 7.097 9.279 1.00 97.94 204 VAL A C 1
ATOM 1511 O O . VAL A 1 204 ? -8.349 7.976 10.061 1.00 97.94 204 VAL A O 1
ATOM 1514 N N . ILE A 1 205 ? -8.809 6.329 8.593 1.00 97.88 205 ILE A N 1
ATOM 1515 C CA . ILE A 1 205 ? -10.236 6.223 8.851 1.00 97.88 205 ILE A CA 1
ATOM 1516 C C . ILE A 1 205 ? -10.489 4.765 9.177 1.00 97.88 205 ILE A C 1
ATOM 1518 O O . ILE A 1 205 ? -10.229 3.907 8.354 1.00 97.88 205 ILE A O 1
ATOM 1522 N N . ASP A 1 206 ? -10.989 4.535 10.368 1.00 96.94 206 ASP A N 1
ATOM 1523 C CA . ASP A 1 206 ? -11.620 3.305 10.789 1.00 96.94 206 ASP A CA 1
ATOM 1524 C C . ASP A 1 206 ? -13.062 3.701 11.111 1.00 96.94 206 ASP A C 1
ATOM 1526 O O . ASP A 1 206 ? -13.313 4.630 11.899 1.00 96.94 206 ASP A O 1
ATOM 1530 N N . ASN A 1 207 ? -14.006 3.139 10.361 1.00 92.38 207 ASN A N 1
ATOM 1531 C CA . ASN A 1 207 ? -15.406 3.492 10.502 1.00 92.38 207 ASN A CA 1
ATOM 1532 C C . ASN A 1 207 ? -16.293 2.246 10.464 1.00 92.38 207 ASN A C 1
ATOM 1534 O O . ASN A 1 207 ? -16.684 1.762 9.395 1.00 92.38 207 ASN A O 1
ATOM 1538 N N . GLN A 1 208 ? -16.781 1.930 11.657 1.00 84.88 208 GLN A N 1
ATOM 1539 C CA . GLN A 1 208 ? -17.594 0.822 12.128 1.00 84.88 208 GLN A CA 1
ATOM 1540 C C . GLN A 1 208 ? -16.763 -0.348 12.627 1.00 84.88 208 GLN A C 1
ATOM 1542 O O . GLN A 1 208 ? -16.044 -0.973 11.872 1.00 84.88 208 GLN A O 1
ATOM 1547 N N . GLY A 1 209 ? -17.022 -0.686 13.878 1.00 81.06 209 GLY A N 1
ATOM 1548 C CA . GLY A 1 209 ? -16.376 -1.732 14.644 1.00 81.06 209 GLY A CA 1
ATOM 1549 C C . GLY A 1 209 ? -16.623 -1.431 16.111 1.00 81.06 209 GLY A C 1
ATOM 1550 O O . GLY A 1 209 ? -17.046 -0.323 16.455 1.00 81.06 209 GLY A O 1
ATOM 1551 N N . ASP A 1 210 ? -16.518 -2.429 16.985 1.00 86.19 210 ASP A N 1
ATOM 1552 C CA . ASP A 1 210 ? -16.671 -2.193 18.427 1.00 86.19 210 ASP A CA 1
ATOM 1553 C C . ASP A 1 210 ? -15.451 -2.602 19.246 1.00 86.19 210 ASP A C 1
ATOM 1555 O O . ASP A 1 210 ? -15.463 -2.448 20.469 1.00 86.19 210 ASP A O 1
ATOM 1559 N N . ARG A 1 211 ? -14.415 -3.147 18.592 1.00 90.44 211 ARG A N 1
ATOM 1560 C CA . ARG A 1 211 ? -13.235 -3.734 19.238 1.00 90.44 211 ARG A CA 1
ATOM 1561 C C . ARG A 1 211 ? -11.954 -3.584 18.410 1.00 90.44 211 ARG A C 1
ATOM 1563 O O . ARG A 1 211 ? -11.124 -4.496 18.406 1.00 90.44 211 ARG A O 1
ATOM 1570 N N . ASP A 1 212 ? -11.767 -2.432 17.778 1.00 93.88 212 ASP A N 1
ATOM 1571 C CA . ASP A 1 212 ? -10.557 -2.127 17.010 1.00 93.88 212 ASP A CA 1
ATOM 1572 C C . ASP A 1 212 ? -9.353 -1.903 17.922 1.00 93.88 212 ASP A C 1
ATOM 1574 O O . ASP A 1 212 ? -9.441 -1.329 19.017 1.00 93.88 212 ASP A O 1
ATOM 1578 N N . THR A 1 213 ? -8.189 -2.361 17.472 1.00 94.69 213 THR A N 1
ATOM 1579 C CA . THR A 1 213 ? -6.939 -2.230 18.218 1.00 94.69 213 THR A CA 1
ATOM 1580 C C . THR A 1 213 ? -5.889 -1.503 17.404 1.00 94.69 213 THR A C 1
ATOM 1582 O O . THR A 1 213 ? -5.574 -1.861 16.275 1.00 94.69 213 THR A O 1
ATOM 1585 N N . PHE A 1 214 ? -5.292 -0.488 18.016 1.00 94.00 214 PHE A N 1
ATOM 1586 C CA . PHE A 1 214 ? -4.222 0.301 17.426 1.00 94.00 214 PHE A CA 1
ATOM 1587 C C . PHE A 1 214 ? -2.960 0.157 18.277 1.00 94.00 214 PHE A C 1
ATOM 1589 O O . PHE A 1 214 ? -3.036 0.057 19.504 1.00 94.00 214 PHE A O 1
ATOM 1596 N N . HIS A 1 215 ? -1.790 0.179 17.635 1.00 90.06 215 HIS A N 1
ATOM 1597 C CA . HIS A 1 215 ? -0.510 0.261 18.342 1.00 90.06 215 HIS A CA 1
ATOM 1598 C C . HIS A 1 215 ? -0.439 1.520 19.221 1.00 90.06 215 HIS A C 1
ATOM 1600 O O . HIS A 1 215 ? -0.037 1.470 20.385 1.00 90.06 215 HIS A O 1
ATOM 1606 N N . ASP A 1 216 ? -0.866 2.654 18.662 1.00 84.06 216 ASP A N 1
ATOM 1607 C CA . ASP A 1 216 ? -1.063 3.894 19.405 1.00 84.06 216 ASP A CA 1
ATOM 1608 C C . ASP A 1 216 ? -2.341 3.818 20.262 1.00 84.06 216 ASP A C 1
ATOM 1610 O O . ASP A 1 216 ? -3.332 3.234 19.829 1.00 84.06 216 ASP A O 1
ATOM 1614 N N . PRO A 1 217 ? -2.390 4.463 21.445 1.00 83.88 217 PRO A N 1
ATOM 1615 C CA . PRO A 1 217 ? -3.582 4.482 22.294 1.00 83.88 217 PRO A CA 1
ATOM 1616 C C . PRO A 1 217 ? -4.675 5.389 21.696 1.00 83.88 217 PRO A C 1
ATOM 1618 O O . PRO A 1 217 ? -4.861 6.532 22.121 1.00 83.88 217 PRO A O 1
ATOM 1621 N N . ILE A 1 218 ? -5.384 4.879 20.691 1.00 85.94 218 ILE A N 1
ATOM 1622 C CA . ILE A 1 218 ? -6.524 5.511 20.022 1.00 85.94 218 ILE A CA 1
ATOM 1623 C C . ILE A 1 218 ? -7.802 4.908 20.612 1.00 85.94 218 ILE A C 1
ATOM 1625 O O . ILE A 1 218 ? -7.954 3.693 20.655 1.00 85.94 218 ILE A O 1
ATOM 1629 N N . ALA A 1 219 ? -8.690 5.760 21.124 1.00 83.75 219 ALA A N 1
ATOM 1630 C CA . ALA A 1 219 ? -9.968 5.329 21.687 1.00 83.75 219 ALA A CA 1
ATOM 1631 C C . ALA A 1 219 ? -11.047 5.223 20.601 1.00 83.75 219 ALA A C 1
ATOM 1633 O O . ALA A 1 219 ? -10.992 5.954 19.613 1.00 83.75 219 ALA A O 1
ATOM 1634 N N . GLU A 1 220 ? -12.059 4.391 20.845 1.00 85.88 220 GLU A N 1
ATOM 1635 C CA . GLU A 1 220 ? -13.291 4.344 20.051 1.00 85.88 220 GLU A CA 1
ATOM 1636 C C . GLU A 1 220 ? -14.003 5.707 20.019 1.00 85.88 220 GLU A C 1
ATOM 1638 O O . GLU A 1 220 ? -13.949 6.486 20.982 1.00 85.88 220 GLU A O 1
ATOM 1643 N N . ASN A 1 221 ? -14.747 5.967 18.938 1.00 85.88 221 ASN A N 1
ATOM 1644 C CA . ASN A 1 221 ? -15.531 7.193 18.740 1.00 85.88 221 ASN A CA 1
ATOM 1645 C C . ASN A 1 221 ? -14.696 8.486 18.865 1.00 85.88 221 ASN A C 1
ATOM 1647 O O . ASN A 1 221 ? -15.148 9.500 19.414 1.00 85.88 221 ASN A O 1
ATOM 1651 N N . LEU A 1 222 ? -13.467 8.460 18.347 1.00 90.50 222 LEU A N 1
ATOM 1652 C CA . LEU A 1 222 ? -12.501 9.547 18.423 1.00 90.50 222 LEU A CA 1
ATOM 1653 C C . LEU A 1 222 ? -12.176 10.106 17.036 1.00 90.50 222 LEU A C 1
ATOM 1655 O O . LEU A 1 222 ? -11.810 9.383 16.116 1.00 90.50 222 LEU A O 1
ATOM 1659 N N . LEU A 1 223 ? -12.201 11.436 16.932 1.00 94.00 223 LEU A N 1
ATOM 1660 C CA . LEU A 1 223 ? -11.492 12.167 15.886 1.00 94.00 223 LEU A CA 1
ATOM 1661 C C . LEU A 1 223 ? -10.249 12.818 16.501 1.00 94.00 223 LEU A C 1
ATOM 1663 O O . LEU A 1 223 ? -10.351 13.780 17.268 1.00 94.00 223 LEU A O 1
ATOM 1667 N N . LEU A 1 224 ? -9.078 12.290 16.162 1.00 93.25 224 LEU A N 1
ATOM 1668 C CA . LEU A 1 224 ? -7.779 12.742 16.642 1.00 93.25 224 LEU A CA 1
ATOM 1669 C C . LEU A 1 224 ? -7.050 13.523 15.548 1.00 93.25 224 LEU A C 1
ATOM 1671 O O . LEU A 1 224 ? -6.788 12.998 14.473 1.00 93.25 224 LEU A O 1
ATOM 1675 N N . TYR A 1 225 ? -6.636 14.752 15.849 1.00 93.81 225 TYR A N 1
ATOM 1676 C CA . TYR A 1 225 ? -5.715 15.513 15.001 1.00 93.81 225 TYR A CA 1
ATOM 1677 C C . TYR A 1 225 ? -4.276 15.282 15.465 1.00 93.81 225 TYR A C 1
ATOM 1679 O O . TYR A 1 225 ? -3.954 15.504 16.637 1.00 93.81 225 TYR A O 1
ATOM 1687 N N . ARG A 1 226 ? -3.395 14.846 14.560 1.00 91.06 226 ARG A N 1
ATOM 1688 C CA . ARG A 1 226 ? -1.995 14.555 14.889 1.00 91.06 226 ARG A CA 1
ATOM 1689 C C . ARG A 1 226 ? -1.173 15.850 14.944 1.00 91.06 226 ARG A C 1
ATOM 1691 O O . ARG A 1 226 ? -1.218 16.637 13.998 1.00 91.06 226 ARG A O 1
ATOM 1698 N N . PRO A 1 227 ? -0.348 16.067 15.989 1.00 86.75 227 PRO A N 1
ATOM 1699 C CA . PRO A 1 227 ? 0.546 17.228 16.055 1.00 86.75 227 PRO A CA 1
ATOM 1700 C C . PRO A 1 227 ? 1.540 17.314 14.891 1.00 86.75 227 PRO A C 1
ATOM 1702 O O . PRO A 1 227 ? 1.998 18.399 14.546 1.00 86.75 227 PRO A O 1
ATOM 1705 N N . SER A 1 228 ? 1.872 16.174 14.286 1.00 85.44 228 SER A N 1
ATOM 1706 C CA . SER A 1 228 ? 2.770 16.068 13.137 1.00 85.44 228 SER A CA 1
ATOM 1707 C C . SER A 1 228 ? 2.118 16.459 11.799 1.00 85.44 228 SER A C 1
ATOM 1709 O O . SER A 1 228 ? 2.799 16.505 10.775 1.00 85.44 228 SER A O 1
ATOM 1711 N N . GLY A 1 229 ? 0.825 16.799 11.808 1.00 80.62 229 GLY A N 1
ATOM 1712 C CA . GLY A 1 229 ? -0.022 16.882 10.622 1.00 80.62 229 GLY A CA 1
ATOM 1713 C C . GLY A 1 229 ? -0.716 15.541 10.389 1.00 80.62 229 GLY A C 1
ATOM 1714 O O . GLY A 1 229 ? -0.125 14.493 10.630 1.00 80.62 229 GLY A O 1
ATOM 1715 N N . GLY A 1 230 ? -1.981 15.581 9.977 1.00 92.56 230 GLY A N 1
ATOM 1716 C CA . GLY A 1 230 ? -2.804 14.393 9.751 1.00 92.56 230 GLY A CA 1
ATOM 1717 C C . GLY A 1 230 ? -3.904 14.173 10.791 1.00 92.56 230 GLY A C 1
ATOM 1718 O O . GLY A 1 230 ? -4.075 14.968 11.724 1.00 92.56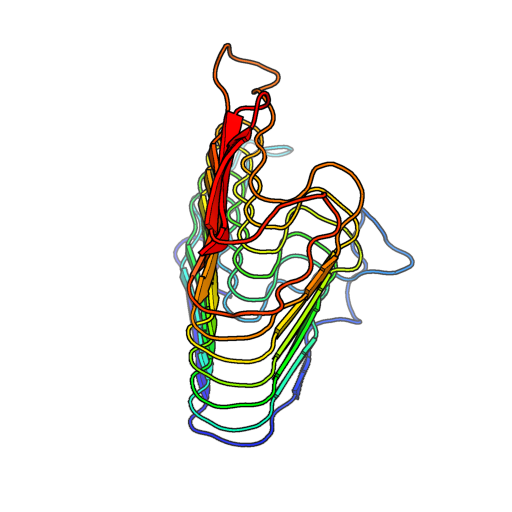 230 GLY A O 1
ATOM 1719 N N . LEU A 1 231 ? -4.685 13.113 10.595 1.00 95.38 231 LEU A N 1
ATOM 1720 C CA . LEU A 1 231 ? -5.810 12.757 11.450 1.00 95.38 231 LEU A CA 1
ATOM 1721 C C . LEU A 1 231 ? -6.035 11.247 11.523 1.00 95.38 231 LEU A C 1
ATOM 1723 O O . LEU A 1 231 ? -5.694 10.502 10.607 1.00 95.38 231 LEU A O 1
ATOM 1727 N N . VAL A 1 232 ? -6.669 10.833 12.613 1.00 95.94 232 VAL A N 1
ATOM 1728 C CA . VAL A 1 232 ? -7.236 9.499 12.787 1.00 95.94 232 VAL A CA 1
ATOM 1729 C C . VAL A 1 232 ? -8.704 9.662 13.160 1.00 95.94 232 VAL A C 1
ATOM 1731 O O . VAL A 1 232 ? -9.021 10.393 14.100 1.00 95.94 232 VAL A O 1
ATOM 1734 N N . LEU A 1 233 ? -9.589 9.005 12.422 1.00 95.94 233 LEU A N 1
ATOM 1735 C CA . LEU A 1 233 ? -10.976 8.774 12.804 1.00 95.94 233 LEU A CA 1
ATOM 1736 C C . LEU A 1 233 ? -11.102 7.297 13.178 1.00 95.94 233 LEU A C 1
ATOM 1738 O O . LEU A 1 233 ? -10.745 6.464 12.361 1.00 95.94 233 LEU A O 1
ATOM 1742 N N . ASN A 1 234 ? -11.579 7.005 14.384 1.00 94.25 234 ASN A N 1
ATOM 1743 C CA . ASN A 1 234 ? -12.018 5.675 14.811 1.00 94.25 234 ASN A CA 1
ATOM 1744 C C . ASN A 1 234 ? -13.464 5.839 15.289 1.00 94.25 234 ASN A C 1
ATOM 1746 O O . ASN A 1 234 ? -13.709 6.639 16.205 1.00 94.25 234 ASN A O 1
ATOM 1750 N N . ARG A 1 235 ? -14.422 5.174 14.642 1.00 89.12 235 ARG A N 1
ATOM 1751 C CA . ARG A 1 235 ? -15.846 5.368 14.923 1.00 89.12 235 ARG A CA 1
ATOM 1752 C C . ARG A 1 235 ? -16.663 4.093 14.876 1.00 89.12 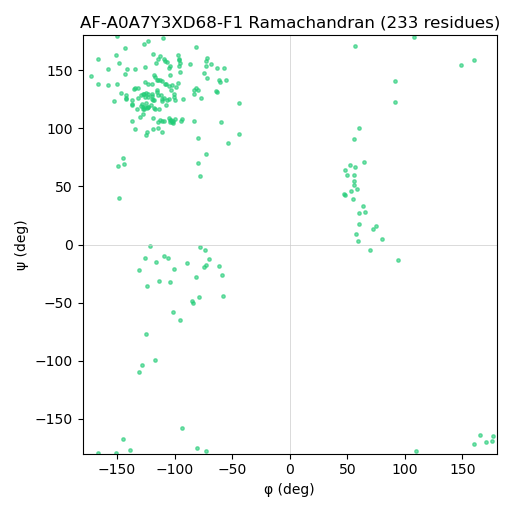235 ARG A C 1
ATOM 1754 O O . ARG A 1 235 ? -16.677 3.477 13.801 1.00 89.12 235 ARG A O 1
#

Secondary structure (DSSP, 8-state):
-B-TT-EEEEE--SS--EEEE-SSSB-TTSTTT-BB---TT-EE-B--SSSS--B---EEEEE--SS--EEEESBS-TT-EESS-EEEEE--S---EEEESBS-TT-EESS-EEEEEE-SSS-EEEESSSS-TT-EETT-EEEEEE-SS--EEEESSS-TT-EETT-EEEEEEESS--EEEESSS-SS-EEB-SSSS-B-EEEEEEES-SS-EESS-PPTTEEEE-TTS-EEEE-

Radius of gyration: 16.4 Å; Cα contacts (8 Å, |Δi|>4): 981; chains: 1; bounding box: 39×44×44 Å

Solvent-accessible surface area (backbone atoms only — not comparable to full-atom values): 9633 Å² total; per-residue (Å²): 62,2,42,62,85,31,77,21,77,48,77,51,82,58,49,69,49,73,52,76,33,63,86,80,47,63,24,90,90,44,57,92,80,36,16,60,26,62,24,56,4,11,6,30,31,44,69,51,81,91,46,98,66,60,40,56,17,11,36,8,31,26,34,46,47,34,39,52,32,36,39,39,34,14,29,36,10,41,0,7,8,31,25,46,12,35,10,27,24,36,44,48,34,34,51,31,38,39,38,31,32,29,38,12,39,0,9,2,28,47,50,3,34,10,26,22,36,40,46,36,29,51,33,36,41,38,29,75,33,35,44,12,41,0,9,4,29,47,53,1,34,9,27,23,36,41,54,31,33,49,34,38,42,38,35,45,29,51,12,43,0,15,2,31,35,48,0,35,8,26,24,35,41,25,41,34,48,32,37,42,42,36,46,71,91,13,71,3,29,20,35,60,28,95,87,50,103,46,54,14,37,5,27,27,37,40,46,42,52,91,64,62,45,54,64,58,100,69,58,81,74,33,80,44,76,38,93,57,29,28,28,35,37,30,63

Mean predicted aligned error: 3.46 Å